Protein AF-A0A4V1J1X7-F1 (afdb_monomer_lite)

Radius of gyration: 22.3 Å; chains: 1; bounding box: 63×30×60 Å

pLDDT: mean 85.25, std 7.85, range [52.72, 95.62]

Sequence (193 aa):
MRPDLHHNFVLCALEHHWTSSCAVHGVHLFLDELTRSTKLYLPLNVITVLFYARKKILSNPLDVIRRIVKGTARSALFLSSYVAVAFVLPCWLRHLFQRDSILFKLISGAAAGCCATIDAPGRRLELGMYCLTRALETAWNCGVKWGWWRVIPNGELVYFVFGMGALMSVYQTSPGSIQRGYYGILSRLVGDN

Structure (mmCIF, N/CA/C/O backbone):
data_AF-A0A4V1J1X7-F1
#
_entry.id   AF-A0A4V1J1X7-F1
#
loop_
_atom_site.group_PDB
_atom_site.id
_atom_site.type_symbol
_atom_site.label_atom_id
_atom_site.label_alt_id
_atom_site.label_comp_id
_atom_site.label_asym_id
_atom_site.label_entity_id
_atom_site.label_seq_id
_atom_site.pdbx_PDB_ins_code
_atom_site.Cartn_x
_atom_site.Cartn_y
_atom_site.Cartn_z
_atom_site.occupancy
_atom_site.B_iso_or_equiv
_atom_site.auth_seq_id
_atom_site.auth_comp_id
_atom_site.auth_asym_id
_atom_site.auth_atom_id
_atom_site.pdbx_PDB_model_num
ATOM 1 N N . MET A 1 1 ? 17.871 16.436 -14.343 1.00 52.72 1 MET A N 1
ATOM 2 C CA . MET A 1 1 ? 18.851 15.355 -14.098 1.00 52.72 1 MET A CA 1
ATOM 3 C C . MET A 1 1 ? 20.218 15.989 -13.964 1.00 52.72 1 MET A C 1
ATOM 5 O O . MET A 1 1 ? 20.531 16.844 -14.783 1.00 52.72 1 MET A O 1
ATOM 9 N N . ARG A 1 2 ? 20.989 15.644 -12.925 1.00 56.38 2 ARG A N 1
ATOM 10 C CA . ARG A 1 2 ? 22.397 16.059 -12.862 1.00 56.38 2 ARG A CA 1
ATOM 11 C C . ARG A 1 2 ? 23.164 15.298 -13.955 1.00 56.38 2 ARG A C 1
ATOM 13 O O . ARG A 1 2 ? 22.982 14.085 -14.025 1.00 56.38 2 ARG A O 1
ATOM 20 N N . PRO A 1 3 ? 23.954 15.972 -14.804 1.00 61.47 3 PRO A N 1
ATOM 21 C CA . PRO A 1 3 ? 24.627 15.340 -15.942 1.00 61.47 3 PRO A CA 1
ATOM 22 C C . PRO A 1 3 ? 25.739 14.354 -15.538 1.00 61.47 3 PRO A C 1
ATOM 24 O O . PRO A 1 3 ? 26.164 13.559 -16.366 1.00 61.47 3 PRO A O 1
ATOM 27 N N . ASP A 1 4 ? 26.155 14.357 -14.268 1.00 62.22 4 ASP A N 1
ATOM 28 C CA . ASP A 1 4 ? 27.340 13.632 -13.785 1.00 62.22 4 ASP A CA 1
ATOM 29 C C . ASP A 1 4 ? 27.019 12.255 -13.161 1.00 62.22 4 ASP A C 1
ATOM 31 O O . ASP A 1 4 ? 27.913 11.559 -12.677 1.00 62.22 4 ASP A O 1
ATOM 35 N N . LEU A 1 5 ? 25.740 11.855 -13.119 1.00 67.31 5 LEU A N 1
ATOM 36 C CA . LEU A 1 5 ? 25.308 10.565 -12.570 1.00 67.31 5 LEU A CA 1
ATOM 37 C C . LEU A 1 5 ? 24.986 9.576 -13.694 1.00 67.31 5 LEU A C 1
ATOM 39 O O . LEU A 1 5 ? 23.992 9.725 -14.403 1.00 67.31 5 LEU A O 1
ATOM 43 N N . HIS A 1 6 ? 25.801 8.526 -13.802 1.00 66.31 6 HIS A N 1
ATOM 44 C CA . HIS A 1 6 ? 25.564 7.414 -14.717 1.00 66.31 6 HIS A CA 1
ATOM 45 C C . HIS A 1 6 ? 24.829 6.272 -14.010 1.00 66.31 6 HIS A C 1
ATOM 47 O O . HIS A 1 6 ? 25.338 5.677 -13.059 1.00 66.31 6 HIS A O 1
ATOM 53 N N . HIS A 1 7 ? 23.644 5.929 -14.513 1.00 74.44 7 HIS A N 1
ATOM 54 C CA . HIS A 1 7 ? 22.901 4.733 -14.121 1.00 74.44 7 HIS A CA 1
ATOM 55 C C . HIS A 1 7 ? 22.865 3.758 -15.295 1.00 74.44 7 HIS A C 1
ATOM 57 O O . HIS A 1 7 ? 22.500 4.135 -16.405 1.00 74.44 7 HIS A O 1
ATOM 63 N N . ASN A 1 8 ? 23.166 2.484 -15.042 1.00 71.94 8 ASN A N 1
ATOM 64 C CA . ASN A 1 8 ? 23.126 1.445 -16.082 1.00 71.94 8 ASN A CA 1
ATOM 65 C C . ASN A 1 8 ? 21.698 1.128 -16.565 1.00 71.94 8 ASN A C 1
ATOM 67 O O . ASN A 1 8 ? 21.519 0.534 -17.624 1.00 71.94 8 ASN A O 1
ATOM 71 N N . PHE A 1 9 ? 20.674 1.518 -15.798 1.00 79.94 9 PHE A N 1
ATOM 72 C CA . PHE A 1 9 ? 19.271 1.244 -16.097 1.00 79.94 9 PHE A CA 1
ATOM 73 C C . PHE A 1 9 ? 18.430 2.520 -16.014 1.00 79.94 9 PHE A C 1
ATOM 75 O O . PHE A 1 9 ? 18.490 3.250 -15.024 1.00 79.94 9 PHE A O 1
ATOM 82 N N . VAL A 1 10 ? 17.568 2.730 -17.017 1.00 81.19 10 VAL A N 1
ATOM 83 C CA . VAL A 1 10 ? 16.652 3.884 -17.102 1.00 81.19 10 VAL A CA 1
ATOM 84 C C . VAL A 1 10 ? 15.727 3.966 -15.885 1.00 81.19 10 VAL A C 1
ATOM 86 O O . VAL A 1 10 ? 15.487 5.052 -15.368 1.00 81.19 10 VAL A O 1
ATOM 89 N N . LEU A 1 11 ? 15.242 2.825 -15.380 1.00 80.62 11 LEU A N 1
ATOM 90 C CA . LEU A 1 11 ? 14.379 2.810 -14.195 1.00 80.62 11 LEU A CA 1
ATOM 91 C C . LEU A 1 11 ? 15.100 3.343 -12.947 1.00 80.62 11 LEU A C 1
ATOM 93 O O . LEU A 1 11 ? 14.520 4.133 -12.215 1.00 80.62 11 LEU A O 1
ATOM 97 N N . CYS A 1 12 ? 16.372 2.988 -12.745 1.00 80.94 12 CYS A N 1
ATOM 98 C CA . CYS A 1 12 ? 17.164 3.506 -11.626 1.00 80.94 12 CYS A CA 1
ATOM 99 C C . CYS A 1 12 ? 17.405 5.020 -11.756 1.00 80.94 12 CYS A C 1
ATOM 101 O O . CYS A 1 12 ? 17.345 5.740 -10.761 1.00 80.94 12 CYS A O 1
ATOM 103 N N . ALA A 1 13 ? 17.597 5.516 -12.984 1.00 81.25 13 ALA A N 1
ATOM 104 C CA . ALA A 1 13 ? 17.722 6.949 -13.247 1.00 81.25 13 ALA A CA 1
ATOM 105 C C . ALA A 1 13 ? 16.430 7.728 -12.937 1.00 81.25 13 ALA A C 1
ATOM 107 O O . ALA A 1 13 ? 16.501 8.879 -12.516 1.00 81.25 13 ALA A O 1
ATOM 108 N N . LEU A 1 14 ? 15.254 7.120 -13.131 1.00 82.62 14 LEU A N 1
ATOM 109 C CA . LEU A 1 14 ? 13.966 7.730 -12.779 1.00 82.62 14 LEU A CA 1
ATOM 110 C C . LEU A 1 14 ? 13.716 7.718 -11.268 1.00 82.62 14 LEU A C 1
ATOM 112 O O . LEU A 1 14 ? 13.169 8.677 -10.726 1.00 82.62 14 LEU A O 1
ATOM 116 N N . GLU A 1 15 ? 14.125 6.645 -10.602 1.00 80.94 15 GLU A N 1
ATOM 117 C CA . GLU A 1 15 ? 13.821 6.396 -9.197 1.00 80.94 15 GLU A CA 1
ATOM 118 C C . GLU A 1 15 ? 14.687 7.236 -8.251 1.00 80.94 15 GLU A C 1
ATOM 120 O O . GLU A 1 15 ? 14.173 7.880 -7.339 1.00 80.94 15 GLU A O 1
ATOM 125 N N . HIS A 1 16 ? 15.996 7.320 -8.511 1.00 79.12 16 HIS A N 1
ATOM 126 C CA . HIS A 1 16 ? 16.937 8.016 -7.633 1.00 79.12 16 HIS A CA 1
ATOM 127 C C . HIS A 1 16 ? 17.873 8.970 -8.375 1.00 79.12 16 HIS A C 1
ATOM 129 O O . HIS A 1 16 ? 19.093 8.947 -8.225 1.00 79.12 16 HIS A O 1
ATOM 135 N N . HIS A 1 17 ? 17.286 9.898 -9.128 1.00 77.94 17 HIS A N 1
ATOM 136 C CA . HIS A 1 17 ? 18.018 10.860 -9.958 1.00 77.94 17 HIS A CA 1
ATOM 137 C C . HIS A 1 17 ? 18.990 11.803 -9.207 1.00 77.94 17 HIS A C 1
ATOM 139 O O . HIS A 1 17 ? 19.741 12.545 -9.843 1.00 77.94 17 HIS A O 1
ATOM 145 N N . TRP A 1 18 ? 18.963 11.815 -7.870 1.00 74.69 18 TRP A N 1
ATOM 146 C CA . TRP A 1 18 ? 19.800 12.658 -7.008 1.00 74.69 18 TRP A CA 1
ATOM 147 C C . TRP A 1 18 ? 21.050 11.942 -6.471 1.00 74.69 18 TRP A C 1
ATOM 149 O O . TRP A 1 18 ? 21.977 12.613 -6.019 1.00 74.69 18 TRP A O 1
ATOM 159 N N . THR A 1 19 ? 21.078 10.603 -6.479 1.00 77.88 19 THR A N 1
ATOM 160 C CA . THR A 1 19 ? 22.135 9.789 -5.851 1.00 77.88 19 THR A CA 1
ATOM 161 C C . THR A 1 19 ? 22.568 8.629 -6.749 1.00 77.88 19 THR A C 1
ATOM 163 O O . THR A 1 19 ? 21.763 8.028 -7.454 1.00 77.88 19 THR A O 1
ATOM 166 N N . SER A 1 20 ? 23.856 8.280 -6.731 1.00 72.25 20 SER A N 1
ATOM 167 C CA . SER A 1 20 ? 24.385 7.127 -7.479 1.00 72.25 20 SER A CA 1
ATOM 168 C C . SER A 1 20 ? 24.186 5.799 -6.737 1.00 72.25 20 SER A C 1
ATOM 170 O O . SER A 1 20 ? 24.126 4.742 -7.358 1.00 72.25 20 SER A O 1
ATOM 172 N N . SER A 1 21 ? 24.037 5.841 -5.407 1.00 81.88 21 SER A N 1
ATOM 173 C CA . SER A 1 21 ? 23.859 4.655 -4.564 1.00 81.88 21 SER A CA 1
ATOM 174 C C . SER A 1 21 ? 22.385 4.336 -4.302 1.00 81.88 21 SER A C 1
ATOM 176 O O . SER A 1 21 ? 21.643 5.157 -3.752 1.00 81.88 21 SER A O 1
ATOM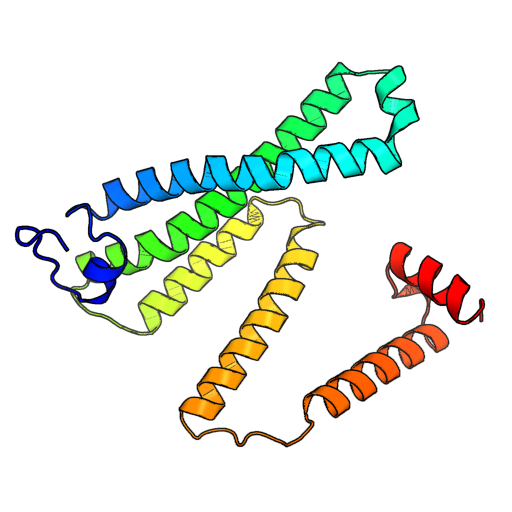 178 N N . CYS A 1 22 ? 21.994 3.098 -4.625 1.00 81.38 22 CYS A N 1
ATOM 179 C CA . CYS A 1 22 ? 20.657 2.552 -4.368 1.00 81.38 22 CYS A CA 1
ATOM 180 C C . CYS A 1 22 ? 20.341 2.474 -2.861 1.00 81.38 22 CYS A C 1
ATOM 182 O O . CYS A 1 22 ? 19.214 2.735 -2.447 1.00 81.38 22 CYS A O 1
ATOM 184 N N . ALA A 1 23 ? 21.337 2.149 -2.027 1.00 82.25 23 ALA A N 1
ATOM 185 C CA . ALA A 1 23 ? 21.150 2.002 -0.581 1.00 82.25 23 ALA A CA 1
ATOM 186 C C . ALA A 1 23 ? 20.889 3.352 0.103 1.00 82.25 23 ALA A C 1
ATOM 188 O O . ALA A 1 23 ? 19.996 3.466 0.939 1.00 82.25 23 ALA A O 1
ATOM 189 N N . VAL A 1 24 ? 21.630 4.389 -0.300 1.00 85.69 24 VAL A N 1
ATOM 190 C CA . VAL A 1 24 ? 21.452 5.753 0.222 1.00 85.69 24 VAL A CA 1
ATOM 191 C C . VAL A 1 24 ? 20.061 6.275 -0.129 1.00 85.69 24 VAL A C 1
ATOM 193 O O . VAL A 1 24 ? 19.373 6.813 0.736 1.00 85.69 24 VAL A O 1
ATOM 196 N N . HIS A 1 25 ? 19.609 6.049 -1.367 1.00 86.50 25 HIS A N 1
ATOM 197 C CA . HIS A 1 25 ? 18.246 6.396 -1.759 1.00 86.50 25 HIS A CA 1
ATOM 198 C C . HIS A 1 25 ? 17.199 5.676 -0.902 1.00 86.50 25 HIS A C 1
ATOM 200 O O . HIS A 1 25 ? 16.271 6.315 -0.419 1.00 86.50 25 HIS A O 1
ATOM 206 N N . GLY A 1 26 ? 17.383 4.377 -0.652 1.00 86.50 26 GLY A N 1
ATOM 207 C CA . GLY A 1 26 ? 16.488 3.596 0.197 1.00 86.50 26 GLY A CA 1
ATOM 208 C C . GLY A 1 26 ? 16.329 4.150 1.610 1.00 86.50 26 GLY A C 1
ATOM 209 O O . GLY A 1 26 ? 15.211 4.227 2.114 1.00 86.50 26 GLY A O 1
ATOM 210 N N . VAL A 1 27 ? 17.427 4.579 2.238 1.00 88.56 27 VAL A N 1
ATOM 211 C CA . VAL A 1 27 ? 17.394 5.170 3.587 1.00 88.56 27 VAL A CA 1
ATOM 212 C C . VAL A 1 27 ? 16.674 6.518 3.585 1.00 88.56 27 VAL A C 1
ATOM 214 O O . VAL A 1 27 ? 15.823 6.751 4.442 1.00 88.56 27 VAL A O 1
ATOM 217 N N . HIS A 1 28 ? 16.965 7.387 2.613 1.00 90.19 28 HIS A N 1
ATOM 218 C CA . HIS A 1 28 ? 16.268 8.669 2.484 1.00 90.19 28 HIS A CA 1
ATOM 219 C C . HIS A 1 28 ? 14.771 8.478 2.241 1.00 90.19 28 HIS A C 1
ATOM 221 O O . HIS A 1 28 ? 13.960 9.071 2.946 1.00 90.19 28 HIS A O 1
ATOM 227 N N . LEU A 1 29 ? 14.412 7.587 1.314 1.00 89.81 29 LEU A N 1
ATOM 228 C CA . LEU A 1 29 ? 13.026 7.250 1.009 1.00 89.81 29 LEU A CA 1
ATOM 229 C C . LEU A 1 29 ? 12.302 6.711 2.246 1.00 89.81 29 LEU A C 1
ATOM 231 O O . LEU A 1 29 ? 11.185 7.126 2.537 1.00 89.81 29 LEU A O 1
ATOM 235 N N . PHE A 1 30 ? 12.949 5.824 3.006 1.00 91.69 30 PHE A N 1
ATOM 236 C CA . PHE A 1 30 ? 12.379 5.274 4.230 1.00 91.69 30 PHE A CA 1
ATOM 237 C C . PHE A 1 30 ? 12.105 6.358 5.278 1.00 91.69 30 PHE A C 1
ATOM 239 O O . PHE A 1 30 ? 11.024 6.372 5.863 1.00 91.69 30 PHE A O 1
ATOM 246 N N . LEU A 1 31 ? 13.056 7.264 5.523 1.00 91.94 31 LEU A N 1
ATOM 247 C CA . LEU A 1 31 ? 12.896 8.337 6.509 1.00 91.94 31 LEU A CA 1
ATOM 248 C C . LEU A 1 31 ? 11.839 9.358 6.074 1.00 91.94 31 LEU A C 1
ATOM 250 O O . LEU A 1 31 ? 10.978 9.729 6.875 1.00 91.94 31 LEU A O 1
ATOM 254 N N . ASP A 1 32 ? 11.851 9.762 4.807 1.00 91.31 32 ASP A N 1
ATOM 255 C CA . ASP A 1 32 ? 10.855 10.680 4.259 1.00 91.31 32 ASP A CA 1
ATOM 256 C C . ASP A 1 32 ? 9.451 10.079 4.358 1.00 91.31 32 ASP A C 1
ATOM 258 O O . ASP A 1 32 ? 8.524 10.729 4.853 1.00 91.31 32 ASP A O 1
ATOM 262 N N . GLU A 1 33 ? 9.294 8.808 3.987 1.00 91.81 33 GLU A N 1
ATOM 263 C CA . GLU A 1 33 ? 8.005 8.127 4.052 1.00 91.81 33 GLU A CA 1
ATOM 264 C C . GLU A 1 33 ? 7.570 7.850 5.494 1.00 91.81 33 GLU A C 1
ATOM 266 O O . GLU A 1 33 ? 6.383 7.921 5.818 1.00 91.81 33 GLU A O 1
ATOM 271 N N . LEU A 1 34 ? 8.511 7.633 6.415 1.00 91.94 34 LEU A N 1
ATOM 272 C CA . LEU A 1 34 ? 8.217 7.541 7.844 1.00 91.94 34 LEU A CA 1
ATOM 273 C C . LEU A 1 34 ? 7.636 8.860 8.380 1.00 91.94 34 LEU A C 1
ATOM 275 O O . LEU A 1 34 ? 6.659 8.849 9.133 1.00 91.94 34 LEU A O 1
ATOM 279 N N . THR A 1 35 ? 8.175 10.011 7.967 1.00 91.31 35 THR A N 1
ATOM 280 C CA . THR A 1 35 ? 7.617 11.311 8.379 1.00 91.31 35 THR A CA 1
ATOM 281 C C . THR A 1 35 ? 6.252 11.583 7.745 1.00 91.31 35 THR A C 1
ATOM 283 O O . THR A 1 35 ? 5.346 12.067 8.429 1.00 91.31 35 THR A O 1
ATOM 286 N N . ARG A 1 36 ? 6.064 11.240 6.464 1.00 90.31 36 ARG A N 1
ATOM 287 C CA . ARG A 1 36 ? 4.787 11.405 5.747 1.00 90.31 36 ARG A CA 1
ATOM 288 C C . ARG A 1 36 ? 3.691 10.510 6.310 1.00 90.31 36 ARG A C 1
ATOM 290 O O . ARG A 1 36 ? 2.609 10.996 6.635 1.00 90.31 36 ARG A O 1
ATOM 297 N N . SER A 1 37 ? 3.992 9.231 6.501 1.00 88.94 37 SER A N 1
ATOM 298 C CA . SER A 1 37 ? 3.069 8.262 7.092 1.00 88.94 37 SER A CA 1
ATOM 299 C C . SER A 1 37 ? 2.661 8.672 8.505 1.00 88.94 37 SER A C 1
ATOM 301 O O . SER A 1 37 ? 1.475 8.664 8.830 1.00 88.94 37 SER A O 1
ATOM 303 N N . THR A 1 38 ? 3.605 9.133 9.328 1.00 88.38 38 THR A N 1
ATOM 304 C CA . THR A 1 38 ? 3.298 9.636 10.673 1.00 88.38 38 THR A CA 1
ATOM 305 C C . THR A 1 38 ? 2.356 10.842 10.621 1.00 88.38 38 THR A C 1
ATOM 307 O O . THR A 1 38 ? 1.376 10.870 11.364 1.00 88.38 38 THR A O 1
ATOM 310 N N . LYS A 1 39 ? 2.578 11.801 9.709 1.00 89.88 39 LYS A N 1
ATOM 311 C CA . LYS A 1 39 ? 1.693 12.967 9.519 1.00 89.88 39 LYS A CA 1
ATOM 312 C C . LYS A 1 39 ? 0.270 12.588 9.096 1.00 89.88 39 LYS A C 1
ATOM 314 O O . LYS A 1 39 ? -0.655 13.321 9.427 1.00 89.88 39 LYS A O 1
ATOM 319 N N . LEU A 1 40 ? 0.087 11.461 8.409 1.00 88.06 40 LEU A N 1
ATOM 320 C CA . LEU A 1 40 ? -1.224 10.977 7.967 1.00 88.06 40 LEU A CA 1
ATOM 321 C C . LEU A 1 40 ? -1.930 10.124 9.033 1.00 88.06 40 LEU A C 1
ATOM 323 O O . LEU A 1 40 ? -3.107 10.334 9.324 1.00 88.06 40 LEU A O 1
ATOM 327 N N . TYR A 1 41 ? -1.222 9.180 9.657 1.00 84.88 41 TYR A N 1
ATOM 328 C CA . TYR A 1 41 ? -1.819 8.246 10.619 1.00 84.88 41 TYR A CA 1
ATOM 329 C C . TYR A 1 41 ? -2.034 8.847 12.006 1.00 84.88 41 TYR A C 1
ATOM 331 O O . TYR A 1 41 ? -2.969 8.448 12.702 1.00 84.88 41 TYR A O 1
ATOM 339 N N . LEU A 1 42 ? -1.196 9.797 12.426 1.00 87.38 42 LEU A N 1
ATOM 340 C CA . LEU A 1 42 ? -1.347 10.455 13.719 1.00 87.38 42 LEU A CA 1
ATOM 341 C C . LEU A 1 42 ? -2.709 11.164 13.864 1.00 87.38 42 LEU A C 1
ATOM 343 O O . LEU A 1 42 ? -3.415 10.835 14.819 1.00 87.38 42 LEU A O 1
ATOM 347 N N . PRO A 1 43 ? -3.140 12.062 12.951 1.00 87.75 43 PRO A N 1
ATOM 348 C CA . PRO A 1 43 ? -4.444 12.710 13.072 1.00 87.75 43 PRO A CA 1
ATOM 349 C C . PRO A 1 43 ? -5.595 11.705 12.983 1.00 87.75 43 PRO A C 1
ATOM 351 O O . PRO A 1 43 ? -6.538 11.803 13.761 1.00 87.75 43 PRO A O 1
ATOM 354 N N . LEU A 1 44 ? -5.501 10.689 12.120 1.00 85.94 44 LEU A N 1
ATOM 355 C CA . LEU A 1 44 ? -6.529 9.650 12.011 1.00 85.94 44 LEU A CA 1
ATOM 356 C C . LEU A 1 44 ? -6.709 8.876 13.331 1.00 85.94 44 LEU A C 1
ATOM 358 O O . LEU A 1 44 ? -7.829 8.686 13.810 1.00 85.94 44 LEU A O 1
ATOM 362 N N . ASN A 1 45 ? -5.606 8.470 13.963 1.00 83.81 45 ASN A N 1
ATOM 363 C CA . ASN A 1 45 ? -5.638 7.771 15.248 1.00 83.81 45 ASN A CA 1
ATOM 364 C C . ASN A 1 45 ? -6.132 8.678 16.388 1.00 83.81 45 ASN A C 1
ATOM 366 O O . ASN A 1 45 ? -6.839 8.217 17.282 1.00 83.81 45 ASN A O 1
ATOM 370 N N . VAL A 1 46 ? -5.816 9.973 16.348 1.00 85.38 46 VAL A N 1
ATOM 371 C CA . VAL A 1 46 ? -6.344 10.951 17.311 1.00 85.38 46 VAL A CA 1
ATOM 372 C C . VAL A 1 46 ? -7.854 11.118 17.143 1.00 85.38 46 VAL A C 1
ATOM 374 O O . VAL A 1 46 ? -8.584 11.055 18.130 1.00 85.38 46 VAL A O 1
ATOM 377 N N . ILE A 1 47 ? -8.339 11.262 15.907 1.00 86.12 47 ILE A N 1
ATOM 378 C CA . ILE A 1 47 ? -9.767 11.402 15.596 1.00 86.12 47 ILE A CA 1
ATOM 379 C C . ILE A 1 47 ? -10.538 10.167 16.066 1.00 86.12 47 ILE A C 1
ATOM 381 O O . ILE A 1 47 ? -11.536 10.295 16.773 1.00 86.12 47 ILE A O 1
ATOM 385 N N . THR A 1 48 ? -10.072 8.962 15.741 1.00 81.50 48 THR A N 1
ATOM 386 C CA . THR A 1 48 ? -10.760 7.722 16.143 1.00 81.50 48 THR A CA 1
ATOM 387 C C . THR A 1 48 ? -10.868 7.583 17.664 1.00 81.50 48 THR A C 1
ATOM 389 O O . THR A 1 48 ? -11.943 7.263 18.177 1.00 81.50 48 THR A O 1
ATOM 392 N N . VAL A 1 49 ? -9.804 7.900 18.407 1.00 81.69 49 VAL A N 1
ATOM 393 C CA . VAL A 1 49 ? -9.825 7.924 19.879 1.00 81.69 49 VAL A CA 1
ATOM 394 C C . VAL A 1 49 ? -10.754 9.017 20.405 1.00 81.69 49 VAL A C 1
ATOM 396 O O . VAL A 1 49 ? -11.515 8.773 21.345 1.00 81.69 49 VAL A O 1
ATOM 399 N N . LEU A 1 50 ? -10.749 10.195 19.780 1.00 84.12 50 LEU A N 1
ATOM 400 C CA . LEU A 1 50 ? -11.638 11.288 20.143 1.00 84.12 50 LEU A CA 1
ATOM 401 C C . LEU A 1 50 ? -13.106 10.932 19.899 1.00 84.12 50 LEU A C 1
ATOM 403 O O . LEU A 1 50 ? -13.938 11.372 20.668 1.00 84.12 50 LEU A O 1
ATOM 407 N N . PHE A 1 51 ? -13.480 10.150 18.889 1.00 80.69 51 PHE A N 1
ATOM 408 C CA . PHE A 1 51 ? -14.885 9.760 18.699 1.00 80.69 51 PHE A CA 1
ATOM 409 C C . PHE A 1 51 ? -15.303 8.595 19.604 1.00 80.69 51 PHE A C 1
ATOM 411 O O . PHE A 1 51 ? -16.339 8.674 20.262 1.00 80.69 51 PHE A O 1
ATOM 418 N N . TYR A 1 52 ? -14.491 7.538 19.691 1.00 73.38 52 TYR A N 1
ATOM 419 C CA . TYR A 1 52 ? -14.896 6.283 20.339 1.00 73.38 52 TYR A CA 1
ATOM 420 C C . TYR A 1 52 ? -14.486 6.152 21.811 1.00 73.38 52 TYR A C 1
ATOM 422 O O . TYR A 1 52 ? -15.062 5.341 22.535 1.00 73.38 52 TYR A O 1
ATOM 430 N N . ALA A 1 53 ? -13.496 6.913 22.285 1.00 70.69 53 ALA A N 1
ATOM 431 C CA . ALA A 1 53 ? -12.870 6.680 23.587 1.00 70.69 53 ALA A CA 1
ATOM 432 C C . ALA A 1 53 ? -12.781 7.924 24.490 1.00 70.69 53 ALA A C 1
ATOM 434 O O . ALA A 1 53 ? -12.008 7.906 25.447 1.00 70.69 53 ALA A O 1
ATOM 435 N N . ARG A 1 54 ? -13.614 8.962 24.276 1.00 71.31 54 ARG A N 1
ATOM 436 C CA . ARG A 1 54 ? -13.619 10.206 25.092 1.00 71.31 54 ARG A CA 1
ATOM 437 C C . ARG A 1 54 ? -13.603 9.946 26.598 1.00 71.31 54 ARG A C 1
ATOM 439 O O . ARG A 1 54 ? -12.802 10.527 27.317 1.00 71.31 54 ARG A O 1
ATOM 446 N N . LYS A 1 55 ? -14.442 9.018 27.070 1.00 66.00 55 LYS A N 1
ATOM 447 C CA . LYS A 1 55 ? -14.558 8.677 28.500 1.00 66.00 55 LYS A CA 1
ATOM 448 C C . LYS A 1 55 ? -13.287 8.028 29.075 1.00 66.00 55 LYS A C 1
ATOM 450 O O . LYS A 1 55 ? -13.000 8.210 30.252 1.00 66.00 55 LYS A O 1
ATOM 455 N N . LYS A 1 56 ? -12.512 7.312 28.247 1.00 64.19 56 LYS A N 1
ATOM 456 C CA . LYS A 1 56 ? -11.230 6.690 28.633 1.00 64.19 56 LYS A CA 1
ATOM 457 C C . LYS A 1 56 ? -10.064 7.679 28.667 1.00 64.19 56 LYS A C 1
ATOM 459 O O . LYS A 1 56 ? -9.112 7.443 29.402 1.00 64.19 56 LYS A O 1
ATOM 464 N N . ILE A 1 57 ? -10.151 8.786 27.924 1.00 72.19 57 ILE A N 1
ATOM 465 C CA . ILE A 1 57 ? -9.160 9.876 27.979 1.00 72.19 57 ILE A CA 1
ATOM 466 C C . ILE A 1 57 ? -9.140 10.500 29.380 1.00 72.19 57 ILE A C 1
ATOM 468 O O . ILE A 1 57 ? -8.071 10.746 29.925 1.00 72.19 57 ILE A O 1
ATOM 472 N N . LEU A 1 58 ? -10.325 10.696 29.967 1.00 71.38 58 LEU A N 1
ATOM 473 C CA . LEU A 1 58 ? -10.501 11.312 31.286 1.00 71.38 58 LEU A CA 1
ATOM 474 C C . LEU A 1 58 ? -10.022 10.433 32.448 1.00 71.38 58 LEU A C 1
ATOM 476 O O . LEU A 1 58 ? -9.689 10.961 33.500 1.00 71.38 58 LEU A O 1
ATOM 480 N N . SER A 1 59 ? -9.996 9.109 32.276 1.00 77.88 59 SER A N 1
ATOM 481 C CA . SER A 1 59 ? -9.624 8.174 33.345 1.00 77.88 59 SER A CA 1
ATOM 482 C C . SER A 1 59 ? -8.133 7.827 33.344 1.00 77.88 59 SER A C 1
ATOM 484 O O . SER A 1 59 ? -7.559 7.730 34.418 1.00 77.88 59 SER A O 1
ATOM 486 N N . ASN A 1 60 ? -7.497 7.652 32.173 1.00 79.81 60 ASN A N 1
ATOM 487 C CA . ASN A 1 60 ? -6.069 7.304 32.070 1.00 79.81 60 ASN A CA 1
ATOM 488 C C . ASN A 1 60 ? -5.418 7.896 30.799 1.00 79.81 60 ASN A C 1
ATOM 490 O O . ASN A 1 60 ? -5.339 7.216 29.769 1.00 79.81 60 ASN A O 1
ATOM 494 N N . PRO A 1 61 ? -4.909 9.142 30.838 1.00 82.31 61 PRO A N 1
ATOM 495 C CA . PRO A 1 61 ? -4.365 9.808 29.651 1.00 82.31 61 PRO A CA 1
ATOM 496 C C . PRO A 1 61 ? -3.069 9.161 29.130 1.00 82.31 61 PRO A C 1
ATOM 498 O O . PRO A 1 61 ? -2.860 9.083 27.918 1.00 82.31 61 PRO A O 1
ATOM 501 N N . LEU A 1 62 ? -2.214 8.641 30.018 1.00 84.81 62 LEU A N 1
ATOM 502 C CA . LEU A 1 62 ? -0.915 8.066 29.638 1.00 84.81 62 LEU A CA 1
ATOM 503 C C . LEU A 1 62 ? -1.049 6.776 28.816 1.00 84.81 62 LEU A C 1
ATOM 505 O O . LEU A 1 62 ? -0.323 6.587 27.838 1.00 84.81 62 LEU A O 1
ATOM 509 N N . ASP A 1 63 ? -2.004 5.911 29.156 1.00 82.81 63 ASP A N 1
ATOM 510 C CA . ASP A 1 63 ? -2.232 4.662 28.420 1.00 82.81 63 ASP A CA 1
ATOM 511 C C . ASP A 1 63 ? -2.833 4.909 27.036 1.00 82.81 63 ASP A C 1
ATOM 513 O O . ASP A 1 63 ? -2.503 4.214 26.069 1.00 82.81 63 ASP A O 1
ATOM 517 N N . VAL A 1 64 ? -3.674 5.940 26.912 1.00 83.31 64 VAL A N 1
ATOM 518 C CA . VAL A 1 64 ? -4.234 6.367 25.628 1.00 83.31 64 VAL A CA 1
ATOM 519 C C . VAL A 1 64 ? -3.130 6.891 24.710 1.00 83.31 64 VAL A C 1
ATOM 521 O O . VAL A 1 64 ? -3.045 6.456 23.561 1.00 83.31 64 VAL A O 1
ATOM 524 N N . ILE A 1 65 ? -2.235 7.746 25.218 1.00 85.62 65 ILE A N 1
ATOM 525 C CA . ILE A 1 65 ? -1.098 8.264 24.444 1.00 85.62 65 ILE A CA 1
ATOM 526 C C . ILE A 1 65 ? -0.181 7.120 24.004 1.00 85.62 65 ILE A C 1
ATOM 528 O O . ILE A 1 65 ? 0.140 7.016 22.821 1.00 85.62 65 ILE A O 1
ATOM 532 N N . ARG A 1 66 ? 0.190 6.207 24.912 1.00 86.00 66 ARG A N 1
ATOM 533 C CA . ARG A 1 66 ? 1.023 5.040 24.569 1.00 86.00 66 ARG A CA 1
ATOM 534 C C . ARG A 1 66 ? 0.381 4.172 23.492 1.00 86.00 66 ARG A C 1
ATOM 536 O O . ARG A 1 66 ? 1.073 3.712 22.585 1.00 86.00 66 ARG A O 1
ATOM 543 N N . ARG A 1 67 ? -0.938 3.963 23.553 1.00 83.94 67 ARG A N 1
ATOM 544 C CA . ARG A 1 67 ? -1.681 3.216 22.530 1.00 83.94 67 ARG A CA 1
ATOM 545 C C . ARG A 1 67 ? -1.666 3.931 21.178 1.00 83.94 67 ARG A C 1
ATOM 547 O O . ARG A 1 67 ? -1.430 3.263 20.174 1.00 83.94 67 ARG A O 1
ATOM 554 N N . ILE A 1 68 ? -1.880 5.249 21.148 1.00 84.19 68 ILE A N 1
ATOM 555 C CA . ILE A 1 68 ? -1.825 6.048 19.913 1.00 84.19 68 ILE A CA 1
ATOM 556 C C . ILE A 1 68 ? -0.420 5.997 19.319 1.00 84.19 68 ILE A C 1
ATOM 558 O O . ILE A 1 68 ? -0.273 5.645 18.156 1.00 84.19 68 ILE A O 1
ATOM 562 N N . VAL A 1 69 ? 0.614 6.274 20.115 1.00 87.50 69 VAL A N 1
ATOM 563 C CA . VAL A 1 69 ? 2.008 6.269 19.653 1.00 87.50 69 VAL A CA 1
ATOM 564 C C . VAL A 1 69 ? 2.400 4.890 19.132 1.00 87.50 69 VAL A C 1
ATOM 566 O O . VAL A 1 69 ? 2.915 4.788 18.024 1.00 87.50 69 VAL A O 1
ATOM 569 N N . LYS A 1 70 ? 2.097 3.811 19.865 1.00 86.81 70 LYS A N 1
ATOM 570 C CA . LYS A 1 70 ? 2.398 2.440 19.425 1.00 86.81 70 LYS A CA 1
ATOM 571 C C . LYS A 1 70 ? 1.637 2.063 18.151 1.00 86.81 70 LYS A C 1
ATOM 573 O O . LYS A 1 70 ? 2.204 1.414 17.274 1.00 86.81 70 LYS A O 1
ATOM 578 N N . GLY A 1 71 ? 0.370 2.468 18.041 1.00 83.06 71 GLY A N 1
ATOM 579 C CA . GLY A 1 71 ? -0.451 2.258 16.850 1.00 83.06 71 GLY A CA 1
ATOM 580 C C . GLY A 1 71 ? 0.104 3.004 15.640 1.00 83.06 71 GLY A C 1
ATOM 581 O O . GLY A 1 71 ? 0.372 2.391 14.608 1.00 83.06 71 GLY A O 1
ATOM 582 N N . THR A 1 72 ? 0.352 4.306 15.777 1.00 86.81 72 THR A N 1
ATOM 583 C CA . THR A 1 72 ? 0.918 5.155 14.724 1.00 86.81 72 THR A CA 1
ATOM 584 C C . THR A 1 72 ? 2.308 4.682 14.315 1.00 86.81 72 THR A C 1
ATOM 586 O O . THR A 1 72 ? 2.537 4.494 13.128 1.00 86.81 72 THR A O 1
ATOM 589 N N . ALA A 1 73 ? 3.204 4.395 15.263 1.00 89.62 73 ALA A N 1
ATOM 590 C CA . ALA A 1 73 ? 4.556 3.922 14.971 1.00 89.62 73 ALA A CA 1
ATOM 591 C C . ALA A 1 73 ? 4.544 2.599 14.196 1.00 89.62 73 ALA A C 1
ATOM 593 O O . ALA A 1 73 ? 5.223 2.481 13.184 1.00 89.62 73 ALA A O 1
ATOM 594 N N . ARG A 1 74 ? 3.719 1.622 14.604 1.00 88.44 74 ARG A N 1
ATOM 595 C CA . ARG A 1 74 ? 3.571 0.358 13.861 1.00 88.44 74 ARG A CA 1
ATOM 596 C C . ARG A 1 74 ? 3.078 0.592 12.429 1.00 88.44 74 ARG A C 1
ATOM 598 O O . ARG A 1 74 ? 3.579 -0.030 11.502 1.00 88.44 74 ARG A O 1
ATOM 605 N N . SER A 1 75 ? 2.123 1.506 12.262 1.00 87.56 75 SER A N 1
ATOM 606 C CA . SER A 1 75 ? 1.550 1.871 10.957 1.00 87.56 75 SER A CA 1
ATOM 607 C C . SER A 1 75 ? 2.566 2.546 10.045 1.00 87.56 75 SER A C 1
ATOM 609 O O . SER A 1 75 ? 2.678 2.203 8.873 1.00 87.56 75 SER A O 1
ATOM 611 N N . ALA A 1 76 ? 3.303 3.503 10.605 1.00 90.56 76 ALA A N 1
ATOM 612 C CA . ALA A 1 76 ? 4.322 4.262 9.909 1.00 90.56 76 ALA A CA 1
ATOM 613 C C . ALA A 1 76 ? 5.463 3.342 9.464 1.00 90.56 76 ALA A C 1
ATOM 615 O O . ALA A 1 76 ? 5.835 3.373 8.299 1.00 90.56 76 ALA A O 1
ATOM 616 N N . LEU A 1 77 ? 5.928 2.456 10.354 1.00 91.25 77 LEU A N 1
ATOM 617 C CA . LEU A 1 77 ? 6.955 1.459 10.047 1.00 91.25 77 LEU A CA 1
ATOM 618 C C . LEU A 1 77 ? 6.513 0.476 8.962 1.00 91.25 77 LEU A C 1
ATOM 620 O O . LEU A 1 77 ? 7.313 0.122 8.099 1.00 91.25 77 LEU A O 1
ATOM 624 N N . PHE A 1 78 ? 5.254 0.032 8.985 1.00 90.75 78 PHE A N 1
ATOM 625 C CA . PHE A 1 78 ? 4.721 -0.818 7.926 1.00 90.75 78 PHE A CA 1
ATOM 626 C C . PHE A 1 78 ? 4.743 -0.095 6.570 1.00 90.75 78 PHE A C 1
ATOM 628 O O . PHE A 1 78 ? 5.314 -0.622 5.619 1.00 90.75 78 PHE A O 1
ATOM 635 N N . LEU A 1 79 ? 4.178 1.115 6.480 1.00 89.56 79 LEU A N 1
ATOM 636 C CA . LEU A 1 79 ? 4.102 1.827 5.201 1.00 89.56 79 LEU A CA 1
ATOM 637 C C . LEU A 1 79 ? 5.495 2.205 4.678 1.00 89.56 79 LEU A C 1
ATOM 639 O O . LEU A 1 79 ? 5.784 1.999 3.501 1.00 89.56 79 LEU A O 1
ATOM 643 N N . SER A 1 80 ? 6.375 2.705 5.549 1.00 92.19 80 SER A N 1
ATOM 644 C CA . SER A 1 80 ? 7.727 3.102 5.152 1.00 92.19 80 SER A CA 1
ATOM 645 C C . SER A 1 80 ? 8.567 1.904 4.706 1.00 92.19 80 SER A C 1
ATOM 647 O O . SER A 1 80 ? 9.269 1.995 3.701 1.00 92.19 80 SER A O 1
ATOM 649 N N . SER A 1 81 ? 8.474 0.762 5.400 1.00 92.00 81 SER A N 1
ATOM 650 C CA . SER A 1 81 ? 9.174 -0.465 4.991 1.00 92.00 81 SER A CA 1
ATOM 651 C C . SER A 1 81 ? 8.617 -1.045 3.693 1.00 92.00 81 SER A C 1
ATOM 653 O O . SER A 1 81 ? 9.402 -1.415 2.825 1.00 92.00 81 SER A O 1
ATOM 655 N N . TYR A 1 82 ? 7.292 -1.057 3.517 1.00 91.56 82 TYR A N 1
ATOM 656 C CA . TYR A 1 82 ? 6.638 -1.497 2.283 1.00 91.56 82 TYR A CA 1
ATOM 657 C C . TYR A 1 82 ? 7.160 -0.726 1.063 1.00 91.56 82 TYR A C 1
ATOM 659 O O . TYR A 1 82 ? 7.614 -1.331 0.092 1.00 91.56 82 TYR A O 1
ATOM 667 N N . VAL A 1 83 ? 7.149 0.609 1.139 1.00 91.25 83 VAL A N 1
ATOM 668 C CA . VAL A 1 83 ? 7.617 1.485 0.057 1.00 91.25 83 VAL A CA 1
ATOM 669 C C . VAL A 1 83 ? 9.115 1.296 -0.179 1.00 91.25 83 VAL A C 1
ATOM 671 O O . VAL A 1 83 ? 9.533 1.076 -1.314 1.00 91.25 83 VAL A O 1
ATOM 674 N N . ALA A 1 84 ? 9.931 1.302 0.878 1.00 92.00 84 ALA A N 1
ATOM 675 C CA . ALA A 1 84 ? 11.374 1.124 0.742 1.00 92.00 84 ALA A CA 1
ATOM 676 C C . ALA A 1 84 ? 11.731 -0.214 0.072 1.00 92.00 84 ALA A C 1
ATOM 678 O O . ALA A 1 84 ? 12.557 -0.242 -0.836 1.00 92.00 84 ALA A O 1
ATOM 679 N N . VAL A 1 85 ? 11.084 -1.319 0.454 1.00 91.88 85 VAL A N 1
ATOM 680 C CA . VAL A 1 85 ? 11.331 -2.637 -0.155 1.00 91.88 85 VAL A CA 1
ATOM 681 C C . VAL A 1 85 ? 10.852 -2.687 -1.608 1.00 91.88 85 VAL A C 1
ATOM 683 O O . VAL A 1 85 ? 11.550 -3.250 -2.452 1.00 91.88 85 VAL A O 1
ATOM 686 N N . ALA A 1 86 ? 9.709 -2.079 -1.931 1.00 90.56 86 ALA A N 1
ATOM 687 C CA . ALA A 1 86 ? 9.171 -2.063 -3.293 1.00 90.56 86 ALA A CA 1
ATOM 688 C C . ALA A 1 86 ? 10.101 -1.364 -4.305 1.00 90.56 86 ALA A C 1
ATOM 690 O O . ALA A 1 86 ? 10.151 -1.756 -5.468 1.00 90.56 86 ALA A O 1
ATOM 691 N N . PHE A 1 87 ? 10.853 -0.359 -3.858 1.00 88.00 87 PHE A N 1
ATOM 692 C CA . PHE A 1 87 ? 11.708 0.479 -4.704 1.00 88.00 87 PHE A CA 1
ATOM 693 C C . PHE A 1 87 ? 13.194 0.055 -4.655 1.00 88.00 87 PHE A C 1
ATOM 695 O O . PHE A 1 87 ? 13.860 -0.170 -5.671 1.00 88.00 87 PHE A O 1
ATOM 702 N N . VAL A 1 88 ? 13.724 -0.230 -3.464 1.00 90.12 88 VAL A N 1
ATOM 703 C CA . VAL A 1 88 ? 15.140 -0.60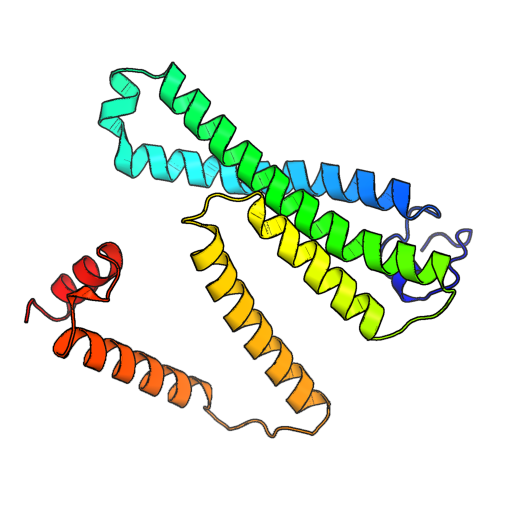2 -3.304 1.00 90.12 88 VAL A CA 1
ATOM 704 C C . VAL A 1 88 ? 15.430 -2.010 -3.824 1.00 90.12 88 VAL A C 1
ATOM 706 O O . VAL A 1 88 ? 16.478 -2.240 -4.432 1.00 90.12 88 VAL A O 1
ATOM 709 N N . LEU A 1 89 ? 14.521 -2.967 -3.611 1.00 90.88 89 LEU A N 1
ATOM 710 C CA . LEU A 1 89 ? 14.774 -4.375 -3.925 1.00 90.88 89 LEU A CA 1
ATOM 711 C C . LEU A 1 89 ? 14.912 -4.660 -5.436 1.00 90.88 89 LEU A C 1
ATOM 7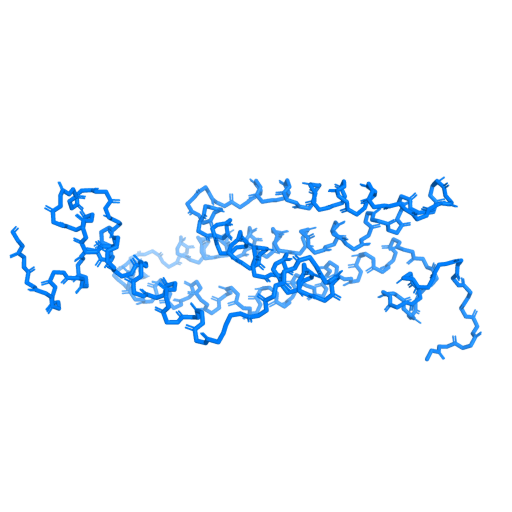13 O O . LEU A 1 89 ? 15.851 -5.370 -5.799 1.00 90.88 89 LEU A O 1
ATOM 717 N N . PRO A 1 90 ? 14.080 -4.108 -6.346 1.00 89.25 90 PRO A N 1
ATOM 718 C CA . PRO A 1 90 ? 14.298 -4.239 -7.785 1.00 89.25 90 PRO A CA 1
ATOM 719 C C . PRO A 1 90 ? 15.632 -3.641 -8.223 1.00 89.25 90 PRO A C 1
ATOM 721 O O . PRO A 1 90 ? 16.328 -4.245 -9.035 1.00 89.25 90 PRO A O 1
ATOM 724 N N . CYS A 1 91 ? 16.005 -2.474 -7.688 1.00 87.00 91 CYS A N 1
ATOM 725 C CA . CYS A 1 91 ? 17.282 -1.832 -7.993 1.00 87.00 91 CYS A CA 1
ATOM 726 C C . CYS A 1 91 ? 18.462 -2.706 -7.550 1.00 87.00 91 CYS A C 1
ATOM 728 O O . CYS A 1 91 ? 19.403 -2.917 -8.316 1.00 87.00 91 CYS A O 1
ATOM 730 N N . TRP A 1 92 ? 18.373 -3.289 -6.354 1.00 86.88 92 TRP A N 1
ATOM 731 C CA . TRP A 1 92 ? 19.383 -4.204 -5.834 1.00 86.88 92 TRP A CA 1
ATOM 732 C C . TRP A 1 92 ? 19.487 -5.496 -6.661 1.00 86.88 92 TRP A C 1
ATOM 734 O O . TRP A 1 92 ? 20.585 -5.892 -7.048 1.00 86.88 92 TRP A O 1
ATOM 744 N N . LEU A 1 93 ? 18.355 -6.108 -7.028 1.00 89.19 93 LEU A N 1
ATOM 745 C CA . LEU A 1 93 ? 18.320 -7.295 -7.892 1.00 89.19 93 LEU A CA 1
ATOM 746 C C . LEU A 1 93 ? 18.881 -7.014 -9.294 1.00 89.19 93 LEU A C 1
ATOM 748 O O . LEU A 1 93 ? 19.629 -7.833 -9.825 1.00 89.19 93 LEU A O 1
ATOM 752 N N . ARG A 1 94 ? 18.581 -5.847 -9.882 1.00 87.56 94 ARG A N 1
ATOM 753 C CA . ARG A 1 94 ? 19.163 -5.418 -11.167 1.00 87.56 94 ARG A CA 1
ATOM 754 C C . ARG A 1 94 ? 20.668 -5.224 -11.072 1.00 87.56 94 ARG A C 1
ATOM 756 O O . ARG A 1 94 ? 21.375 -5.611 -11.995 1.00 87.56 94 ARG A O 1
ATOM 763 N N . HIS A 1 95 ? 21.161 -4.650 -9.976 1.00 84.19 95 HIS A N 1
ATOM 764 C CA . HIS A 1 95 ? 22.596 -4.486 -9.763 1.00 84.19 95 HIS A CA 1
ATOM 765 C C . HIS A 1 95 ? 23.307 -5.839 -9.594 1.00 84.19 95 HIS A C 1
ATOM 767 O O . HIS A 1 95 ? 24.400 -6.025 -10.121 1.00 84.19 95 HIS A O 1
ATOM 773 N N . LEU A 1 96 ? 22.676 -6.807 -8.924 1.00 86.31 96 LEU A N 1
ATOM 774 C CA . LEU A 1 96 ? 23.259 -8.132 -8.714 1.00 86.31 96 LEU A CA 1
ATOM 775 C C . LEU A 1 96 ? 23.260 -8.996 -9.986 1.00 86.31 96 LEU A C 1
ATOM 777 O O . LEU A 1 96 ? 24.264 -9.624 -10.303 1.00 86.31 96 LEU A O 1
ATOM 781 N N . PHE A 1 97 ? 22.149 -9.024 -10.727 1.00 86.75 97 PHE A N 1
ATOM 782 C CA . PHE A 1 97 ? 21.987 -9.897 -11.898 1.00 86.75 97 PHE A CA 1
ATOM 783 C C . PHE A 1 97 ? 22.287 -9.215 -13.239 1.00 86.75 97 PHE A C 1
ATOM 785 O O . PHE A 1 97 ? 22.288 -9.893 -14.266 1.00 86.75 97 PHE A O 1
ATOM 792 N N . GLN A 1 98 ? 22.501 -7.893 -13.251 1.00 85.25 98 GLN A N 1
ATOM 793 C CA . GLN A 1 98 ? 22.737 -7.073 -14.452 1.00 85.25 98 GLN A CA 1
ATOM 794 C C . GLN A 1 98 ? 21.690 -7.305 -15.562 1.00 85.25 98 GLN A C 1
ATOM 796 O O . GLN A 1 98 ? 21.978 -7.215 -16.753 1.00 85.25 98 GLN A O 1
ATOM 801 N N . ARG A 1 99 ? 20.449 -7.623 -15.174 1.00 84.75 99 ARG A N 1
ATOM 802 C CA . ARG A 1 99 ? 19.311 -7.891 -16.068 1.00 84.75 99 ARG A CA 1
ATOM 803 C C . ARG A 1 99 ? 18.054 -7.220 -15.518 1.00 84.75 99 ARG A C 1
ATOM 805 O O . ARG A 1 99 ? 17.864 -7.185 -14.305 1.00 84.75 99 ARG A O 1
ATOM 812 N N . ASP A 1 100 ? 17.169 -6.740 -16.393 1.00 82.19 100 ASP A N 1
ATOM 813 C CA . ASP A 1 100 ? 15.801 -6.360 -16.008 1.00 82.19 100 ASP A CA 1
ATOM 814 C C . ASP A 1 100 ? 14.848 -7.475 -16.438 1.00 82.19 100 ASP A C 1
ATOM 816 O O . ASP A 1 100 ? 14.755 -7.816 -17.615 1.00 82.19 100 ASP A O 1
ATOM 820 N N . SER A 1 101 ? 14.161 -8.075 -15.471 1.00 86.69 101 SER A N 1
ATOM 821 C CA . SER A 1 101 ? 13.183 -9.130 -15.719 1.00 86.69 101 SER A CA 1
ATOM 822 C C . SER A 1 101 ? 11.880 -8.814 -14.996 1.00 86.69 101 SER A C 1
ATOM 824 O O . SER A 1 101 ? 11.866 -8.178 -13.939 1.00 86.69 101 SER A O 1
ATOM 826 N N . ILE A 1 102 ? 10.762 -9.278 -15.558 1.00 87.56 102 ILE A N 1
ATOM 827 C CA . ILE A 1 102 ? 9.449 -9.164 -14.909 1.00 87.56 102 ILE A CA 1
ATOM 828 C C . ILE A 1 102 ? 9.425 -9.909 -13.563 1.00 87.56 102 ILE A C 1
ATOM 830 O O . ILE A 1 102 ? 8.773 -9.466 -12.622 1.00 87.56 102 ILE A O 1
ATOM 834 N N . LEU A 1 103 ? 10.209 -10.987 -13.441 1.00 88.81 103 LEU A N 1
ATOM 835 C CA . LEU A 1 103 ? 10.331 -11.782 -12.221 1.00 88.81 103 LEU A CA 1
ATOM 836 C C . LEU A 1 103 ? 10.890 -10.962 -11.057 1.00 88.81 103 LEU A C 1
ATOM 838 O O . LEU A 1 103 ? 10.383 -11.075 -9.949 1.00 88.81 103 LEU A O 1
ATOM 842 N N . PHE A 1 104 ? 11.870 -10.083 -11.289 1.00 89.19 104 PHE A N 1
ATOM 843 C CA . PHE A 1 104 ? 12.405 -9.224 -10.224 1.00 89.19 104 PHE A CA 1
ATOM 844 C C . PHE A 1 104 ? 11.363 -8.235 -9.695 1.00 89.19 104 PHE A C 1
ATOM 846 O O . PHE A 1 104 ? 11.320 -7.963 -8.496 1.00 89.19 104 PHE A O 1
ATOM 853 N N . LYS A 1 105 ? 10.475 -7.751 -10.571 1.00 88.56 105 LYS A N 1
ATOM 854 C CA . LYS A 1 105 ? 9.350 -6.885 -10.191 1.00 88.56 105 LYS A CA 1
ATOM 855 C C . LYS A 1 105 ? 8.323 -7.672 -9.370 1.00 88.56 105 LYS A C 1
ATOM 857 O O . LYS A 1 105 ? 7.859 -7.180 -8.346 1.00 88.56 105 LYS A O 1
ATOM 862 N N . LEU A 1 106 ? 8.037 -8.917 -9.761 1.00 91.12 106 LEU A N 1
ATOM 863 C CA . LEU A 1 106 ? 7.139 -9.809 -9.022 1.00 91.12 106 LEU A CA 1
ATOM 864 C C . LEU A 1 106 ? 7.694 -10.177 -7.636 1.00 91.12 106 LEU A C 1
ATOM 866 O O . LEU A 1 106 ? 6.971 -10.090 -6.648 1.00 91.12 106 LEU A O 1
ATOM 870 N N . ILE A 1 107 ? 8.979 -10.534 -7.552 1.00 92.38 107 ILE A N 1
ATOM 871 C CA . ILE A 1 107 ? 9.663 -10.858 -6.291 1.00 92.38 107 ILE A CA 1
ATOM 872 C C . ILE A 1 107 ? 9.661 -9.648 -5.360 1.00 92.38 107 ILE A C 1
ATOM 874 O O . ILE A 1 107 ? 9.375 -9.792 -4.176 1.00 92.38 107 ILE A O 1
ATOM 878 N N . SER A 1 108 ? 9.934 -8.454 -5.886 1.00 92.00 108 SER A N 1
ATOM 879 C CA . SER A 1 108 ? 9.878 -7.236 -5.084 1.00 92.00 108 SER A CA 1
ATOM 880 C C . SER A 1 108 ? 8.470 -6.929 -4.582 1.00 92.00 108 SER A C 1
ATOM 882 O O . SER A 1 108 ? 8.310 -6.627 -3.402 1.00 92.00 108 SER A O 1
ATOM 884 N N . GLY A 1 109 ? 7.447 -7.084 -5.428 1.00 92.06 109 GLY A N 1
ATOM 885 C CA . GLY A 1 109 ? 6.053 -6.937 -5.014 1.00 92.06 109 GLY A CA 1
ATOM 886 C C . GLY A 1 109 ? 5.658 -7.936 -3.924 1.00 92.06 109 GLY A C 1
ATOM 887 O O . GLY A 1 109 ? 5.029 -7.554 -2.941 1.00 92.06 109 GLY A O 1
ATOM 888 N N . ALA A 1 110 ? 6.082 -9.197 -4.051 1.00 92.25 110 ALA A N 1
ATOM 889 C CA . ALA A 1 110 ? 5.850 -10.225 -3.038 1.00 92.25 110 ALA A CA 1
ATOM 890 C C . ALA A 1 110 ? 6.584 -9.912 -1.722 1.00 92.25 110 ALA A C 1
ATOM 892 O O . ALA A 1 110 ? 5.984 -9.982 -0.652 1.00 92.25 110 ALA A O 1
ATOM 893 N N . ALA A 1 111 ? 7.853 -9.503 -1.793 1.00 93.69 111 ALA A N 1
ATOM 894 C CA . ALA A 1 111 ? 8.649 -9.133 -0.626 1.00 93.69 111 ALA A CA 1
ATOM 895 C C . ALA A 1 111 ? 8.087 -7.896 0.093 1.00 93.69 111 ALA A C 1
ATOM 897 O O . ALA A 1 111 ? 7.983 -7.898 1.318 1.00 93.69 111 ALA A O 1
ATOM 898 N N . ALA A 1 112 ? 7.664 -6.873 -0.654 1.00 92.25 112 ALA A N 1
ATOM 899 C CA . ALA A 1 112 ? 6.974 -5.715 -0.098 1.00 92.25 112 ALA A CA 1
ATOM 900 C C . ALA A 1 112 ? 5.635 -6.133 0.529 1.00 92.25 112 ALA A C 1
ATOM 902 O O . ALA A 1 112 ? 5.327 -5.742 1.651 1.00 92.25 112 ALA A O 1
ATOM 903 N N . GLY A 1 113 ? 4.868 -7.004 -0.135 1.00 90.19 113 GLY A N 1
ATOM 904 C CA . GLY A 1 113 ? 3.634 -7.579 0.404 1.00 90.19 113 GLY A CA 1
ATOM 905 C C . GLY A 1 113 ? 3.835 -8.302 1.740 1.00 90.19 113 GLY A C 1
ATOM 906 O O . GLY A 1 113 ? 3.016 -8.145 2.645 1.00 90.19 113 GLY A O 1
ATOM 907 N N . CYS A 1 114 ? 4.953 -9.010 1.924 1.00 89.62 114 CYS A N 1
ATOM 908 C CA . CYS A 1 114 ? 5.300 -9.632 3.203 1.00 89.62 114 CYS A CA 1
ATOM 909 C C . CYS A 1 114 ? 5.474 -8.610 4.336 1.00 89.62 114 CYS A C 1
ATOM 911 O O . CYS A 1 114 ? 5.165 -8.934 5.479 1.00 89.62 114 CYS A O 1
ATOM 913 N N . CYS A 1 115 ? 5.869 -7.361 4.059 1.00 89.19 115 CYS A N 1
ATOM 914 C CA . CYS A 1 115 ? 5.921 -6.317 5.088 1.00 89.19 115 CYS A CA 1
ATOM 915 C C . CYS A 1 115 ? 4.543 -6.056 5.724 1.00 89.19 115 CYS A C 1
ATOM 917 O O . CYS A 1 115 ? 4.487 -5.596 6.863 1.00 89.19 115 CYS A O 1
ATOM 919 N N . ALA A 1 116 ? 3.430 -6.418 5.068 1.00 85.88 116 ALA A N 1
ATOM 920 C CA . ALA A 1 116 ? 2.079 -6.299 5.628 1.00 85.88 116 ALA A CA 1
ATOM 921 C C . ALA A 1 116 ? 1.858 -7.111 6.909 1.00 85.88 116 ALA A C 1
ATOM 923 O O . ALA A 1 116 ? 0.943 -6.810 7.676 1.00 85.88 116 ALA A O 1
ATOM 924 N N . THR A 1 117 ? 2.715 -8.092 7.207 1.00 84.25 117 THR A N 1
ATOM 925 C CA . THR A 1 117 ? 2.666 -8.829 8.476 1.00 84.25 117 THR A CA 1
ATOM 926 C C . THR A 1 117 ? 3.123 -7.999 9.677 1.00 84.25 117 THR A C 1
ATOM 928 O O . THR A 1 117 ? 2.847 -8.385 10.811 1.00 84.2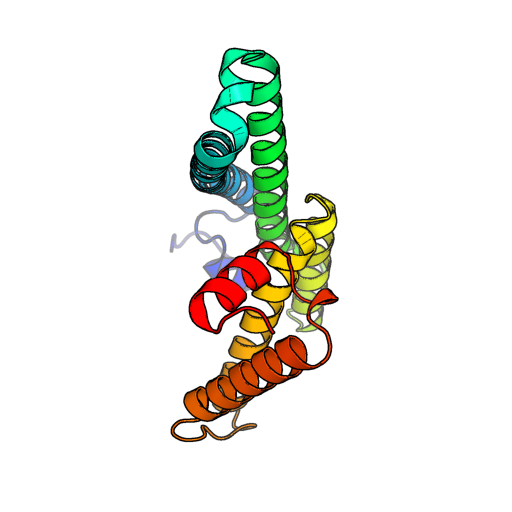5 117 THR A O 1
ATOM 931 N N . ILE A 1 118 ? 3.806 -6.869 9.457 1.00 84.00 118 ILE A N 1
ATOM 932 C CA . ILE A 1 118 ? 4.207 -5.926 10.516 1.00 84.00 118 ILE A CA 1
ATOM 933 C C . ILE A 1 118 ? 2.970 -5.243 11.119 1.00 84.00 118 ILE A C 1
ATOM 935 O O . ILE A 1 118 ? 2.971 -4.834 12.287 1.00 84.00 118 ILE A O 1
ATOM 939 N N . ASP A 1 119 ? 1.901 -5.124 10.332 1.00 82.25 119 ASP A N 1
ATOM 940 C CA . ASP A 1 119 ? 0.703 -4.411 10.730 1.00 82.25 119 ASP A CA 1
ATOM 941 C C . ASP A 1 119 ? -0.267 -5.252 11.584 1.00 82.25 119 ASP A C 1
ATOM 943 O O . ASP A 1 119 ? -0.222 -6.481 11.641 1.00 82.25 119 ASP A O 1
ATOM 947 N N . ALA A 1 120 ? -1.176 -4.578 12.290 1.00 74.81 120 ALA A N 1
ATOM 948 C CA . ALA A 1 120 ? -2.189 -5.219 13.112 1.00 74.81 120 ALA A CA 1
ATOM 949 C C . ALA A 1 120 ? -3.143 -6.097 12.267 1.00 74.81 120 ALA A C 1
ATOM 951 O O . ALA A 1 120 ? -3.613 -5.674 11.206 1.00 74.81 120 ALA A O 1
ATOM 952 N N . PRO A 1 121 ? -3.530 -7.287 12.769 1.00 67.00 121 PRO A N 1
ATOM 953 C CA . PRO A 1 121 ? -4.248 -8.292 11.985 1.00 67.00 121 PRO A CA 1
ATOM 954 C C . PRO A 1 121 ? -5.668 -7.900 11.561 1.00 67.00 121 PRO A C 1
ATOM 956 O O . PRO A 1 121 ? -6.197 -8.506 10.633 1.00 67.00 121 PRO A O 1
ATOM 959 N N . GLY A 1 122 ? -6.280 -6.906 12.212 1.00 66.94 122 GLY A N 1
ATOM 960 C CA . GLY A 1 122 ? -7.566 -6.348 11.783 1.00 66.94 122 GLY A CA 1
ATOM 961 C C . GLY A 1 122 ? -7.433 -5.400 10.589 1.00 66.94 122 GLY A C 1
ATOM 962 O O . GLY A 1 122 ? -8.264 -5.430 9.692 1.00 66.94 122 GLY A O 1
ATOM 963 N N . ARG A 1 123 ? -6.355 -4.608 10.534 1.00 73.56 123 ARG A N 1
ATOM 964 C CA . ARG A 1 123 ? -6.155 -3.604 9.483 1.00 73.56 123 ARG A CA 1
ATOM 965 C C . ARG A 1 123 ? -5.537 -4.186 8.214 1.00 73.56 123 ARG A C 1
ATOM 967 O O . ARG A 1 123 ? -5.848 -3.720 7.126 1.00 73.56 123 ARG A O 1
ATOM 974 N N . ARG A 1 124 ? -4.730 -5.250 8.335 1.00 82.19 124 ARG A N 1
ATOM 975 C CA . ARG A 1 124 ? -4.104 -5.928 7.182 1.00 82.19 124 ARG A CA 1
ATOM 976 C C . ARG A 1 124 ? -5.119 -6.405 6.136 1.00 82.19 124 ARG A C 1
ATOM 978 O O . ARG A 1 124 ? -4.834 -6.329 4.949 1.00 82.19 124 ARG A O 1
ATOM 985 N N . LEU A 1 125 ? -6.284 -6.904 6.566 1.00 84.19 125 LEU A N 1
ATOM 986 C CA . LEU A 1 125 ? -7.288 -7.453 5.652 1.00 84.19 125 LEU A CA 1
ATOM 987 C C . LEU A 1 125 ? -8.008 -6.328 4.911 1.00 84.19 125 LEU A C 1
ATOM 989 O O . LEU A 1 125 ? -8.179 -6.408 3.703 1.00 84.19 125 LEU A O 1
ATOM 993 N N . GLU A 1 126 ? -8.378 -5.269 5.631 1.00 83.50 126 GLU A N 1
ATOM 994 C CA . GLU A 1 126 ? -9.005 -4.079 5.054 1.00 83.50 126 GLU A CA 1
ATOM 995 C C . GLU A 1 126 ? -8.084 -3.419 4.020 1.00 83.50 126 GLU A C 1
ATOM 997 O O . GLU A 1 126 ? -8.494 -3.172 2.886 1.00 83.50 126 GLU A O 1
ATOM 1002 N N . LEU A 1 127 ? -6.805 -3.237 4.371 1.00 85.00 127 LEU A N 1
ATOM 1003 C CA . LEU A 1 127 ? -5.803 -2.719 3.443 1.00 85.00 127 LEU A CA 1
ATOM 1004 C C . LEU A 1 127 ? -5.584 -3.662 2.255 1.00 85.00 127 LEU A C 1
ATOM 1006 O O . LEU A 1 127 ? -5.501 -3.207 1.121 1.00 85.00 127 LEU A O 1
ATOM 1010 N N . GLY A 1 128 ? -5.514 -4.971 2.506 1.00 87.81 128 GLY A N 1
ATOM 1011 C CA . GLY A 1 128 ? -5.339 -5.984 1.470 1.00 87.81 128 GLY A CA 1
ATOM 1012 C C . GLY A 1 128 ? -6.485 -5.987 0.461 1.00 87.81 128 GLY A C 1
ATOM 1013 O O . GLY A 1 128 ? -6.234 -6.002 -0.739 1.00 87.81 128 GLY A O 1
ATOM 1014 N N . MET A 1 129 ? -7.731 -5.888 0.930 1.00 88.25 129 MET A N 1
ATOM 1015 C CA . MET A 1 129 ? -8.911 -5.777 0.068 1.00 88.25 129 MET A CA 1
ATOM 1016 C C . MET A 1 129 ? -8.892 -4.489 -0.758 1.00 88.25 129 MET A C 1
ATOM 1018 O O . MET A 1 129 ? -9.195 -4.528 -1.949 1.00 88.25 129 MET A O 1
ATOM 1022 N N . TYR A 1 130 ? -8.483 -3.364 -0.164 1.00 89.56 130 TYR A N 1
ATOM 1023 C CA . TYR A 1 130 ? -8.312 -2.107 -0.893 1.00 89.56 130 TYR A CA 1
ATOM 1024 C C . TYR A 1 130 ? -7.211 -2.197 -1.963 1.00 89.56 130 TYR A C 1
ATOM 1026 O O . TYR A 1 130 ? -7.400 -1.791 -3.108 1.00 89.56 130 TYR A O 1
ATOM 1034 N N . CYS A 1 131 ? -6.053 -2.756 -1.617 1.00 90.06 131 CYS A N 1
ATOM 1035 C CA . CYS A 1 131 ? -4.953 -2.938 -2.559 1.00 90.06 131 CYS A CA 1
ATOM 1036 C C . CYS A 1 131 ? -5.324 -3.912 -3.682 1.00 90.06 131 CYS A C 1
ATOM 1038 O O . CYS A 1 131 ? -4.947 -3.681 -4.826 1.00 90.06 131 CYS A O 1
ATOM 1040 N N . LEU A 1 132 ? -6.083 -4.968 -3.377 1.00 91.44 132 LEU A N 1
ATOM 1041 C CA . LEU A 1 132 ? -6.544 -5.948 -4.355 1.00 91.44 132 LEU A CA 1
ATOM 1042 C C . LEU A 1 132 ? -7.454 -5.309 -5.406 1.00 91.44 132 LEU A C 1
ATOM 1044 O O . LEU A 1 132 ? -7.240 -5.521 -6.597 1.00 91.44 132 LEU A O 1
ATOM 1048 N N . THR A 1 133 ? -8.435 -4.500 -5.001 1.00 91.69 133 THR A N 1
ATOM 1049 C CA . THR A 1 133 ? -9.333 -3.839 -5.963 1.00 91.69 133 THR A CA 1
ATOM 1050 C C . THR A 1 133 ? -8.573 -2.865 -6.861 1.00 91.69 133 THR A C 1
ATOM 1052 O O . THR A 1 133 ? -8.783 -2.864 -8.073 1.00 91.69 133 THR A O 1
ATOM 1055 N N . ARG A 1 134 ? -7.608 -2.117 -6.311 1.00 92.81 134 ARG A N 1
ATOM 1056 C CA . ARG A 1 134 ? -6.713 -1.254 -7.101 1.00 92.81 134 ARG A CA 1
ATOM 1057 C C . ARG A 1 134 ? -5.777 -2.038 -8.021 1.00 92.81 134 ARG A C 1
ATOM 1059 O O . ARG A 1 134 ? -5.519 -1.612 -9.147 1.00 92.81 134 ARG A O 1
ATOM 1066 N N . ALA A 1 135 ? -5.283 -3.193 -7.584 1.00 92.00 135 ALA A N 1
ATOM 1067 C CA . ALA A 1 135 ? -4.482 -4.082 -8.421 1.00 92.00 135 ALA A CA 1
ATOM 1068 C C . ALA A 1 135 ? -5.301 -4.643 -9.597 1.00 92.00 135 ALA A C 1
ATOM 1070 O O . ALA A 1 135 ? -4.811 -4.676 -10.722 1.00 92.00 135 ALA A O 1
ATOM 1071 N N . LEU A 1 136 ? -6.561 -5.023 -9.369 1.00 92.94 136 LEU A N 1
ATOM 1072 C CA . LEU A 1 136 ? -7.467 -5.476 -10.430 1.00 92.94 136 LEU A CA 1
ATOM 1073 C C . LEU A 1 136 ? -7.786 -4.356 -11.427 1.00 92.94 136 LEU A C 1
ATOM 1075 O O . LEU A 1 136 ? -7.733 -4.577 -12.635 1.00 92.94 136 LEU A O 1
ATOM 1079 N N . GLU A 1 137 ? -8.052 -3.144 -10.939 1.00 92.12 137 GLU A N 1
ATOM 1080 C CA . GLU A 1 137 ? -8.294 -1.967 -11.781 1.00 92.12 137 GLU A CA 1
ATOM 1081 C C . GLU A 1 137 ? -7.076 -1.641 -12.660 1.00 92.12 137 GLU A C 1
ATOM 1083 O O . GLU A 1 137 ? -7.194 -1.443 -13.870 1.00 92.12 137 GLU A O 1
ATOM 1088 N N . THR A 1 138 ? -5.877 -1.633 -12.075 1.00 92.88 138 THR A N 1
ATOM 1089 C CA . THR A 1 138 ? -4.638 -1.398 -12.833 1.00 92.88 138 THR A CA 1
ATOM 1090 C C . THR A 1 138 ? -4.343 -2.521 -13.822 1.00 92.88 138 THR A C 1
ATOM 1092 O O . THR A 1 138 ? -3.972 -2.227 -14.958 1.00 92.88 138 THR A O 1
ATOM 1095 N N . ALA A 1 139 ? -4.568 -3.784 -13.450 1.00 93.06 139 ALA A N 1
ATOM 1096 C CA . ALA A 1 139 ? -4.452 -4.917 -14.363 1.00 93.06 139 ALA A CA 1
ATOM 1097 C C . ALA A 1 139 ? -5.413 -4.781 -15.555 1.00 93.06 139 ALA A C 1
ATOM 1099 O O . ALA A 1 139 ? -5.001 -5.010 -16.692 1.00 93.06 139 ALA A O 1
ATOM 1100 N N . TRP A 1 140 ? -6.647 -4.321 -15.319 1.00 91.81 140 TRP A N 1
ATOM 1101 C CA . TRP A 1 140 ? -7.614 -4.032 -16.378 1.00 91.81 140 TRP A CA 1
ATOM 1102 C C . TRP A 1 140 ? -7.166 -2.934 -17.320 1.00 91.81 140 TRP A C 1
ATOM 1104 O O . TRP A 1 140 ? -7.138 -3.132 -18.535 1.00 91.81 140 TRP A O 1
ATOM 1114 N N . ASN A 1 141 ? -6.714 -1.813 -16.774 1.00 92.75 141 ASN A N 1
ATOM 1115 C CA . ASN A 1 141 ? -6.211 -0.710 -17.581 1.00 92.75 141 ASN A CA 1
ATOM 1116 C C . ASN A 1 141 ? -4.975 -1.107 -18.407 1.00 92.75 141 ASN A C 1
ATOM 1118 O O . ASN A 1 141 ? -4.839 -0.682 -19.556 1.00 92.75 141 ASN A O 1
ATOM 1122 N N . CYS A 1 142 ? -4.092 -1.947 -17.864 1.00 93.62 142 CYS A N 1
ATOM 1123 C CA . CYS A 1 142 ? -2.967 -2.513 -18.610 1.00 93.62 142 CYS A CA 1
ATOM 1124 C C . CYS A 1 142 ? -3.436 -3.464 -19.720 1.00 93.62 142 CYS A C 1
ATOM 1126 O O . CYS A 1 142 ? -2.989 -3.323 -20.856 1.00 93.62 142 CYS A O 1
ATOM 1128 N N . GLY A 1 143 ? -4.371 -4.374 -19.428 1.00 95.00 143 GLY A N 1
ATOM 1129 C CA . GLY A 1 143 ? -4.936 -5.304 -20.410 1.00 95.00 143 GLY A CA 1
ATOM 1130 C C . GLY A 1 143 ? -5.626 -4.594 -21.577 1.00 95.00 143 GLY A C 1
ATOM 1131 O O . GLY A 1 143 ? -5.457 -4.989 -22.729 1.00 95.00 143 GLY A O 1
ATOM 1132 N N . VAL A 1 144 ? -6.331 -3.492 -21.310 1.00 93.94 144 VAL A N 1
ATOM 1133 C CA . VAL A 1 144 ? -6.911 -2.637 -22.357 1.00 93.94 144 VAL A CA 1
ATOM 1134 C C . VAL A 1 144 ? -5.820 -1.982 -23.208 1.00 93.94 144 VAL A C 1
ATOM 1136 O O . VAL A 1 144 ? -5.886 -2.032 -24.434 1.00 93.94 144 VAL A O 1
ATOM 1139 N N . LYS A 1 145 ? -4.778 -1.408 -22.586 1.00 94.25 145 LYS A N 1
ATOM 1140 C CA . LYS A 1 145 ? -3.657 -0.778 -23.312 1.00 94.25 145 LYS A CA 1
ATOM 1141 C C . LYS A 1 145 ? -2.869 -1.763 -24.175 1.00 94.25 145 LYS A C 1
ATOM 1143 O O . LYS A 1 145 ? -2.375 -1.379 -25.229 1.00 94.25 145 LYS A O 1
ATOM 1148 N N . TRP A 1 146 ? -2.748 -3.015 -23.742 1.00 94.44 146 TRP A N 1
ATOM 1149 C CA . TRP A 1 146 ? -2.098 -4.085 -24.505 1.00 94.44 146 TRP A CA 1
ATOM 1150 C C . TRP A 1 146 ? -2.999 -4.708 -25.578 1.00 94.44 146 TRP A C 1
ATOM 1152 O O . TRP A 1 146 ? -2.560 -5.602 -26.297 1.00 94.44 146 TRP A O 1
ATOM 1162 N N . GLY A 1 147 ? -4.248 -4.252 -25.702 1.00 93.56 147 GLY A N 1
ATOM 1163 C CA . GLY A 1 147 ? -5.203 -4.762 -26.682 1.00 93.56 147 GLY A CA 1
ATOM 1164 C C . GLY A 1 147 ? -5.799 -6.126 -26.328 1.00 93.56 147 GLY A C 1
ATOM 1165 O O . GLY A 1 147 ? -6.450 -6.735 -27.173 1.00 93.56 147 GLY A O 1
ATOM 1166 N N . TRP A 1 148 ? -5.606 -6.617 -25.098 1.00 94.44 148 TRP A N 1
ATOM 1167 C CA . TRP A 1 148 ? -6.225 -7.862 -24.631 1.00 94.44 148 TRP A CA 1
ATOM 1168 C C . TRP A 1 148 ? -7.720 -7.675 -24.393 1.00 94.44 148 TRP A C 1
ATOM 1170 O O . TRP A 1 148 ? -8.514 -8.551 -24.730 1.00 94.44 148 TRP A O 1
ATOM 1180 N N . TRP A 1 149 ? -8.104 -6.532 -23.818 1.00 92.44 149 TRP A N 1
ATOM 1181 C CA . TRP A 1 149 ? -9.480 -6.237 -23.419 1.00 92.44 149 TRP A CA 1
ATOM 1182 C C . TRP A 1 149 ? -10.013 -5.005 -24.145 1.00 92.44 149 TRP A C 1
ATOM 1184 O O . TRP A 1 149 ? -9.275 -4.073 -24.459 1.00 92.44 149 TRP A O 1
ATOM 1194 N N . ARG A 1 150 ? -11.320 -4.995 -24.416 1.00 88.62 150 ARG A N 1
ATOM 1195 C CA . ARG A 1 150 ? -12.015 -3.840 -24.994 1.00 88.62 150 ARG A CA 1
ATOM 1196 C C . ARG A 1 150 ? -12.714 -3.064 -23.889 1.00 88.62 150 ARG A C 1
ATOM 1198 O O . ARG A 1 150 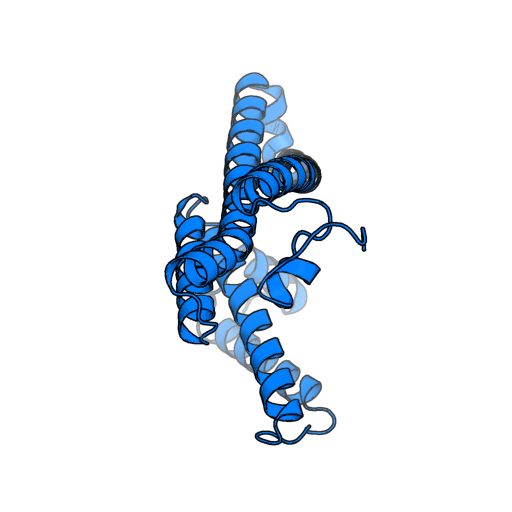? -13.269 -3.658 -22.967 1.00 88.62 150 ARG A O 1
ATOM 1205 N N . VAL A 1 151 ? -12.705 -1.739 -24.000 1.00 87.06 151 VAL A N 1
ATOM 1206 C CA . VAL A 1 151 ? -13.465 -0.876 -23.092 1.00 87.06 151 VAL A CA 1
ATOM 1207 C C . VAL A 1 151 ? -14.950 -1.086 -23.357 1.00 87.06 151 VAL A C 1
ATOM 1209 O O . VAL A 1 151 ? -15.407 -0.956 -24.491 1.00 87.06 151 VAL A O 1
ATOM 1212 N N . ILE A 1 152 ? -15.692 -1.422 -22.306 1.00 87.56 152 ILE A N 1
ATOM 1213 C CA . ILE A 1 152 ? -17.144 -1.559 -22.363 1.00 87.56 152 ILE A CA 1
ATOM 1214 C C . ILE A 1 152 ? -17.746 -0.198 -21.987 1.00 87.56 152 ILE A C 1
ATOM 1216 O O . ILE A 1 152 ? -17.452 0.298 -20.893 1.00 87.56 152 ILE A O 1
ATOM 1220 N N . PRO A 1 153 ? -18.568 0.425 -22.850 1.00 88.19 153 PRO A N 1
ATOM 1221 C CA . PRO A 1 153 ? -19.246 1.668 -22.502 1.00 88.19 153 PRO A CA 1
ATOM 1222 C C . PRO A 1 153 ? -20.155 1.441 -21.287 1.00 88.19 153 PRO A C 1
ATOM 1224 O O . PRO A 1 153 ? -20.892 0.459 -21.238 1.00 88.19 153 PRO A O 1
ATOM 1227 N N . ASN A 1 154 ? -20.091 2.340 -20.302 1.00 89.19 154 ASN A N 1
ATOM 1228 C CA . ASN A 1 154 ? -20.850 2.271 -19.044 1.00 89.19 154 ASN A CA 1
ATOM 1229 C C . ASN A 1 154 ? -20.600 1.004 -18.196 1.00 89.19 154 ASN A C 1
ATOM 1231 O O . ASN A 1 154 ? -21.454 0.619 -17.396 1.00 89.19 154 ASN A O 1
ATOM 1235 N N . GLY A 1 155 ? -19.437 0.351 -18.327 1.00 86.75 155 GLY A N 1
ATOM 1236 C CA . GLY A 1 155 ? -19.106 -0.847 -17.540 1.00 86.75 155 GLY A CA 1
ATOM 1237 C C . GLY A 1 155 ? -19.162 -0.625 -16.021 1.00 86.75 155 GLY A C 1
ATOM 1238 O O . GLY A 1 155 ? -19.587 -1.507 -15.281 1.00 86.75 155 GLY A O 1
ATOM 1239 N N . GLU A 1 156 ? -18.825 0.579 -15.555 1.00 88.06 156 GLU A N 1
ATOM 1240 C CA . GLU A 1 156 ? -18.931 0.995 -14.149 1.00 88.06 156 GLU A CA 1
ATOM 1241 C C . GLU A 1 156 ? -20.338 0.822 -13.559 1.00 88.06 156 GLU A C 1
ATOM 1243 O O . GLU A 1 156 ? -20.474 0.381 -12.417 1.00 88.06 156 GLU A O 1
ATOM 1248 N N . LEU A 1 157 ? -21.384 1.070 -14.357 1.00 92.75 157 LEU A N 1
ATOM 1249 C CA . LEU A 1 157 ? -22.769 0.884 -13.935 1.00 92.75 157 LEU A CA 1
ATOM 1250 C C . LEU A 1 157 ? -23.068 -0.597 -13.689 1.00 92.75 157 LEU A C 1
ATOM 1252 O O . LEU A 1 157 ? -23.716 -0.941 -12.705 1.00 92.75 157 LEU A O 1
ATOM 1256 N N . VAL A 1 158 ? -22.563 -1.480 -14.553 1.00 91.25 158 VAL A N 1
ATOM 1257 C CA . VAL A 1 158 ? -22.762 -2.930 -14.428 1.00 91.25 158 VAL A CA 1
ATOM 1258 C C . VAL A 1 158 ? -22.107 -3.449 -13.150 1.00 91.25 158 VAL A C 1
ATOM 1260 O O . VAL A 1 158 ? -22.751 -4.162 -12.379 1.00 91.25 158 VAL A O 1
ATOM 1263 N N . TYR A 1 159 ? -20.860 -3.049 -12.881 1.00 89.25 159 TYR A N 1
ATOM 1264 C CA . TYR A 1 159 ? -20.170 -3.424 -11.644 1.00 89.25 159 TYR A CA 1
ATOM 1265 C C . TYR A 1 159 ? -20.886 -2.887 -10.403 1.00 89.25 159 TYR A C 1
ATOM 1267 O O . TYR A 1 159 ? -21.000 -3.601 -9.406 1.00 89.25 159 TYR A O 1
ATOM 1275 N N . PHE A 1 160 ? -21.406 -1.659 -10.467 1.00 92.25 160 PHE A N 1
ATOM 1276 C CA . PHE A 1 160 ? -22.146 -1.054 -9.366 1.00 92.25 160 PHE A CA 1
ATOM 1277 C C . PHE A 1 160 ? -23.460 -1.788 -9.078 1.00 92.25 160 PHE A C 1
ATOM 1279 O O . PHE A 1 160 ? -23.705 -2.174 -7.936 1.00 92.25 160 PHE A O 1
ATOM 1286 N N . VAL A 1 161 ? -24.280 -2.037 -10.104 1.00 95.62 161 VAL A N 1
ATOM 1287 C CA . VAL A 1 161 ? -25.558 -2.754 -9.964 1.00 95.62 161 VAL A CA 1
ATOM 1288 C C . VAL A 1 161 ? -25.324 -4.166 -9.435 1.00 95.62 161 VAL A C 1
ATOM 1290 O O . VAL A 1 161 ? -26.018 -4.599 -8.516 1.00 95.62 161 VAL A O 1
ATOM 1293 N N . PHE A 1 162 ? -24.314 -4.865 -9.954 1.00 94.62 162 PHE A N 1
ATOM 1294 C CA . PHE A 1 162 ? -23.965 -6.199 -9.481 1.00 94.62 162 PHE A CA 1
ATOM 1295 C C . PHE A 1 162 ? -23.487 -6.190 -8.022 1.00 94.62 162 PHE A C 1
ATOM 1297 O O . PHE A 1 162 ? -23.964 -6.984 -7.213 1.00 94.62 162 PHE A O 1
ATOM 1304 N N . GLY A 1 163 ? -22.589 -5.267 -7.660 1.00 93.25 163 GLY A N 1
ATOM 1305 C CA . GLY A 1 163 ? -22.077 -5.140 -6.295 1.00 93.25 163 GLY A CA 1
ATOM 1306 C C . GLY A 1 163 ? -23.172 -4.806 -5.282 1.00 93.25 163 GLY A C 1
ATOM 1307 O O . GLY A 1 163 ? -23.247 -5.429 -4.223 1.00 93.25 163 GLY A O 1
ATOM 1308 N N . MET A 1 164 ? -24.066 -3.876 -5.626 1.00 91.94 164 MET A N 1
ATOM 1309 C CA . MET A 1 164 ? -25.205 -3.509 -4.782 1.00 91.94 164 MET A CA 1
ATOM 1310 C C . MET A 1 164 ? -26.235 -4.634 -4.676 1.00 91.94 164 MET A C 1
ATOM 1312 O O . MET A 1 164 ? -26.719 -4.911 -3.579 1.00 91.94 164 MET A O 1
ATOM 1316 N N . GLY A 1 165 ? -26.538 -5.321 -5.781 1.00 94.44 165 GLY A N 1
ATOM 1317 C CA . GLY A 1 165 ? -27.431 -6.479 -5.784 1.00 94.44 165 GLY A CA 1
ATOM 1318 C C . GLY A 1 165 ? -26.901 -7.618 -4.911 1.00 94.44 165 GLY A C 1
ATOM 1319 O O . GLY A 1 165 ? -27.641 -8.169 -4.097 1.00 94.44 165 GLY A O 1
ATOM 1320 N N . ALA A 1 166 ? -25.603 -7.918 -5.006 1.00 93.06 166 ALA A N 1
ATOM 1321 C CA . ALA A 1 166 ? -24.950 -8.906 -4.153 1.00 93.06 166 ALA A CA 1
ATOM 1322 C C . ALA A 1 166 ? -24.986 -8.497 -2.671 1.00 93.06 166 ALA A C 1
ATOM 1324 O O . ALA A 1 166 ? -25.320 -9.319 -1.819 1.00 93.06 166 ALA A O 1
ATOM 1325 N N . LEU A 1 167 ? -24.706 -7.226 -2.357 1.00 90.81 167 LEU A N 1
ATOM 1326 C CA . LEU A 1 167 ? -24.765 -6.711 -0.987 1.00 90.81 167 LEU A CA 1
ATOM 1327 C C . LEU A 1 167 ? -26.171 -6.847 -0.385 1.00 90.81 167 LEU A C 1
ATOM 1329 O O . LEU A 1 167 ? -26.304 -7.314 0.745 1.00 90.81 167 LEU A O 1
ATOM 1333 N N . MET A 1 168 ? -27.213 -6.477 -1.135 1.00 90.56 168 MET A N 1
ATOM 1334 C CA . MET A 1 168 ? -28.604 -6.602 -0.684 1.00 90.56 168 MET A CA 1
ATOM 1335 C C . MET A 1 168 ? -29.039 -8.066 -0.540 1.00 90.56 168 MET A C 1
ATOM 1337 O O . MET A 1 168 ? -29.710 -8.412 0.429 1.00 90.56 168 MET A O 1
ATOM 1341 N N . SER A 1 169 ? -28.608 -8.944 -1.448 1.00 91.56 169 SER A N 1
ATOM 1342 C CA . SER A 1 169 ? -28.879 -10.384 -1.359 1.00 91.56 169 SER A CA 1
ATOM 1343 C C . SER A 1 169 ? -28.260 -11.009 -0.101 1.00 91.56 169 SER A C 1
ATOM 1345 O O . SER A 1 169 ? -28.923 -11.751 0.630 1.00 91.56 169 SER A O 1
ATOM 1347 N N . VAL A 1 170 ? -27.012 -10.645 0.222 1.00 91.25 170 VAL A N 1
ATOM 1348 C CA . VAL A 1 170 ? -26.345 -11.080 1.460 1.00 91.25 170 VAL A CA 1
ATOM 1349 C C . VAL A 1 170 ? -27.032 -10.497 2.693 1.00 91.25 170 VAL A C 1
ATOM 1351 O O . VAL A 1 170 ? -27.201 -11.209 3.680 1.00 91.25 170 VAL A O 1
ATOM 1354 N N . TYR A 1 171 ? -27.469 -9.237 2.637 1.00 89.00 171 TYR A N 1
ATOM 1355 C CA . TYR A 1 171 ? -28.204 -8.599 3.729 1.00 89.00 171 TYR A CA 1
ATOM 1356 C C . TYR A 1 171 ? -29.498 -9.352 4.077 1.00 89.00 171 TYR A C 1
ATOM 1358 O O . TYR A 1 171 ? -29.760 -9.586 5.253 1.00 89.00 171 TYR A O 1
ATOM 1366 N N . GLN A 1 172 ? -30.255 -9.801 3.071 1.00 88.06 172 GLN A N 1
ATOM 1367 C CA . GLN A 1 172 ? -31.499 -10.554 3.269 1.00 88.06 172 GLN A CA 1
ATOM 1368 C C . GLN A 1 172 ? -31.265 -12.012 3.690 1.00 88.06 172 GLN A C 1
ATOM 1370 O O . GLN A 1 172 ? -31.987 -12.535 4.534 1.00 88.06 172 GLN A O 1
ATOM 1375 N N . THR A 1 173 ? -30.261 -12.679 3.111 1.00 90.19 173 THR A N 1
ATOM 1376 C CA . THR A 1 173 ? -30.051 -14.126 3.309 1.00 90.19 173 THR A CA 1
ATOM 1377 C C . THR A 1 173 ? -29.226 -14.434 4.559 1.00 90.19 173 THR A C 1
ATOM 1379 O O . THR A 1 173 ? -29.405 -15.468 5.201 1.00 90.19 173 THR A O 1
ATOM 1382 N N . SER A 1 174 ? -28.247 -13.589 4.891 1.00 87.31 174 SER A N 1
ATOM 1383 C CA . SER A 1 174 ? -27.264 -13.855 5.950 1.00 87.31 174 SER A CA 1
ATOM 1384 C C . SER A 1 174 ? -26.714 -12.551 6.552 1.00 87.31 174 SER A C 1
ATOM 1386 O O . SER A 1 174 ? -25.534 -12.225 6.376 1.00 87.31 174 SER A O 1
ATOM 1388 N N . PRO A 1 175 ? -27.528 -11.811 7.330 1.00 80.00 175 PRO A N 1
ATOM 1389 C CA . PRO A 1 175 ? -27.125 -10.528 7.917 1.00 80.00 175 PRO A CA 1
ATOM 1390 C C . PRO A 1 175 ? -25.919 -10.641 8.867 1.00 80.00 175 PRO A C 1
ATOM 1392 O O . PRO A 1 175 ? -25.162 -9.684 9.031 1.00 80.00 175 PRO A O 1
ATOM 1395 N N . GLY A 1 176 ? -25.682 -11.823 9.451 1.00 80.75 176 GLY A N 1
ATOM 1396 C CA . GLY A 1 176 ? -24.555 -12.088 10.353 1.00 80.75 176 GLY A CA 1
ATOM 1397 C C . GLY A 1 176 ? -23.167 -12.048 9.697 1.00 80.75 176 GLY A C 1
ATOM 1398 O O . GLY A 1 176 ? -22.168 -11.934 10.406 1.00 80.75 176 GLY A O 1
ATOM 1399 N N . SER A 1 177 ? -23.084 -12.113 8.365 1.00 82.62 177 SER A N 1
ATOM 1400 C CA . SER A 1 177 ? -21.817 -12.044 7.623 1.00 82.62 177 SER A CA 1
ATOM 1401 C C . SER A 1 177 ? -21.318 -10.610 7.407 1.00 82.62 177 SER A C 1
ATOM 1403 O O . SER A 1 177 ? -20.154 -10.410 7.058 1.00 82.62 177 SER A O 1
ATOM 1405 N N . ILE A 1 178 ? -22.171 -9.602 7.615 1.00 83.25 178 ILE A N 1
ATOM 1406 C CA . ILE A 1 178 ? -21.840 -8.191 7.395 1.00 83.25 178 ILE A CA 1
ATOM 1407 C C . ILE A 1 178 ? -21.181 -7.614 8.653 1.00 83.25 178 ILE A C 1
ATOM 1409 O O . ILE A 1 178 ? -21.636 -7.809 9.782 1.00 83.25 178 ILE A O 1
ATOM 1413 N N . GLN A 1 179 ? -20.099 -6.854 8.476 1.00 81.25 179 GLN A N 1
ATOM 1414 C CA . GLN A 1 179 ? -19.446 -6.173 9.592 1.00 81.25 179 GLN A CA 1
ATOM 1415 C C . GLN A 1 179 ? -20.428 -5.200 10.268 1.00 81.25 179 GLN A C 1
ATOM 1417 O O . GLN A 1 179 ? -21.073 -4.383 9.615 1.00 81.25 179 GLN A O 1
ATOM 1422 N N . ARG A 1 180 ? -20.491 -5.251 11.605 1.00 77.62 180 ARG A N 1
ATOM 1423 C CA . ARG A 1 180 ? -21.494 -4.549 12.436 1.00 77.62 180 ARG A CA 1
ATOM 1424 C C . ARG A 1 180 ? -21.677 -3.061 12.118 1.00 77.62 180 ARG A C 1
ATOM 1426 O O . ARG A 1 180 ? -22.788 -2.555 12.216 1.00 77.62 180 ARG A O 1
ATOM 1433 N N . GLY A 1 181 ? -20.599 -2.364 11.746 1.00 78.00 181 GLY A N 1
ATOM 1434 C CA . GLY A 1 181 ? -20.662 -0.951 11.361 1.00 78.00 181 GLY A CA 1
ATOM 1435 C C . GLY A 1 181 ? -21.486 -0.717 10.094 1.00 78.00 181 GLY A C 1
ATOM 1436 O O . GLY A 1 181 ? -22.331 0.170 10.075 1.00 78.00 181 GLY A O 1
ATOM 1437 N N . TYR A 1 182 ? -21.290 -1.552 9.072 1.00 81.81 182 TYR A N 1
ATOM 1438 C CA . TYR A 1 182 ? -22.061 -1.494 7.831 1.00 81.81 182 TYR A CA 1
ATOM 1439 C C . TYR A 1 182 ? -23.500 -1.944 8.054 1.00 81.81 182 TYR A C 1
ATOM 1441 O O . TYR A 1 182 ? -24.414 -1.258 7.608 1.00 81.81 182 TYR A O 1
ATOM 1449 N N . TYR A 1 183 ? -23.709 -3.027 8.811 1.00 84.69 183 TYR A N 1
ATOM 1450 C CA . TYR A 1 183 ? -25.052 -3.491 9.164 1.00 84.69 183 TYR A CA 1
ATOM 1451 C C . TYR A 1 183 ? -25.875 -2.377 9.825 1.00 84.69 183 TYR A C 1
ATOM 1453 O O . TYR A 1 183 ? -26.990 -2.118 9.399 1.00 84.69 183 TYR A O 1
ATOM 1461 N N . GLY A 1 184 ? -25.301 -1.653 10.796 1.00 83.00 184 GLY A N 1
ATOM 1462 C CA . GLY A 1 184 ? -26.003 -0.566 11.488 1.00 83.00 184 GLY A CA 1
ATOM 1463 C C . GLY A 1 184 ? -26.322 0.659 10.620 1.00 83.00 184 GLY A C 1
ATOM 1464 O O . GLY A 1 184 ? -27.174 1.465 10.992 1.00 83.00 184 GLY A O 1
ATOM 1465 N N . ILE A 1 185 ? -25.639 0.834 9.486 1.00 85.69 185 ILE A N 1
ATOM 1466 C CA . ILE A 1 185 ? -25.983 1.863 8.494 1.00 85.69 185 ILE A CA 1
ATOM 1467 C C . ILE A 1 185 ? -27.073 1.330 7.562 1.00 85.69 185 ILE A C 1
ATOM 1469 O O . ILE A 1 185 ? -28.055 2.028 7.327 1.00 85.69 185 ILE A O 1
ATOM 1473 N N . LEU A 1 186 ? -26.926 0.096 7.069 1.00 86.19 186 LEU A N 1
ATOM 1474 C CA . LEU A 1 186 ? -27.914 -0.536 6.194 1.00 86.19 186 LEU A CA 1
ATOM 1475 C C . LEU A 1 186 ? -29.273 -0.674 6.885 1.00 86.19 186 LEU A C 1
ATOM 1477 O O . LEU A 1 186 ? -30.273 -0.289 6.289 1.00 86.19 186 LEU A O 1
ATOM 1481 N N . SER A 1 187 ? -29.316 -1.117 8.143 1.00 85.62 187 SER A N 1
ATOM 1482 C CA . SER A 1 187 ? -30.572 -1.237 8.889 1.00 85.62 187 SER A CA 1
ATOM 1483 C C . SER A 1 187 ? -31.265 0.104 9.115 1.00 85.62 187 SER A C 1
ATOM 1485 O O . SER A 1 187 ? -32.487 0.178 9.124 1.00 85.62 187 SER A O 1
ATOM 1487 N N . ARG A 1 188 ? -30.507 1.201 9.236 1.00 86.25 188 ARG A N 1
ATOM 1488 C CA . ARG A 1 188 ? -31.082 2.552 9.330 1.00 86.25 188 ARG A CA 1
ATOM 1489 C C . ARG A 1 188 ? -31.641 3.070 8.009 1.00 86.25 188 ARG A C 1
ATOM 1491 O O . ARG A 1 188 ? -32.562 3.876 8.040 1.00 86.25 188 ARG A O 1
ATOM 1498 N N . LEU A 1 189 ? -31.055 2.676 6.879 1.00 87.06 189 LEU A N 1
ATOM 1499 C CA . LEU A 1 189 ? -31.468 3.144 5.552 1.00 87.06 189 LEU A CA 1
ATOM 1500 C C . LEU A 1 189 ? -32.606 2.308 4.964 1.00 87.06 189 LEU A C 1
ATOM 1502 O O . LEU A 1 189 ? -33.514 2.863 4.356 1.00 87.06 189 LEU A O 1
ATOM 1506 N N . VAL A 1 190 ? -32.529 0.987 5.117 1.00 84.88 190 VAL A N 1
ATOM 1507 C CA . VAL A 1 190 ? -33.451 0.021 4.500 1.00 84.88 190 VAL A CA 1
ATOM 1508 C C . VAL A 1 190 ? -34.527 -0.447 5.488 1.00 84.88 190 VAL A C 1
ATOM 1510 O O . VAL A 1 190 ? -35.616 -0.819 5.065 1.00 84.88 190 VAL A O 1
ATOM 1513 N N . GLY A 1 191 ? -34.261 -0.356 6.793 1.00 77.81 191 GLY A N 1
ATOM 1514 C CA . GLY A 1 191 ? -35.071 -0.970 7.846 1.00 77.81 191 GLY A CA 1
ATOM 1515 C C . GLY A 1 191 ? -34.493 -2.321 8.264 1.00 77.81 191 GLY A C 1
ATOM 1516 O O . GLY A 1 191 ? -33.820 -2.979 7.474 1.00 77.81 191 GLY A O 1
ATOM 1517 N N . ASP A 1 192 ? -34.714 -2.713 9.520 1.00 74.25 192 ASP A N 1
ATOM 1518 C CA . ASP A 1 192 ? -34.379 -4.062 9.981 1.00 74.25 192 ASP A CA 1
ATOM 1519 C C . ASP A 1 192 ? -35.318 -5.078 9.313 1.00 74.25 192 ASP A C 1
ATOM 1521 O O . ASP A 1 192 ? -36.530 -4.855 9.246 1.00 74.25 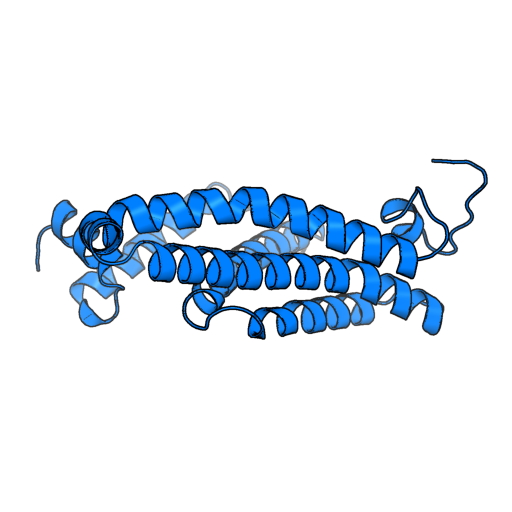192 ASP A O 1
ATOM 1525 N N . ASN A 1 193 ? -34.738 -6.171 8.811 1.00 58.88 193 ASN A N 1
ATOM 1526 C CA . ASN A 1 193 ? -35.467 -7.310 8.251 1.00 58.88 193 ASN A CA 1
ATOM 1527 C C . ASN A 1 193 ? -35.746 -8.364 9.325 1.00 58.88 193 ASN A C 1
ATOM 1529 O O . ASN A 1 193 ? -34.832 -8.607 10.149 1.00 58.88 193 ASN A O 1
#

Foldseek 3Di:
DPPPADDLDPLCCVQCVPDNDLVVSLVVQLVVLLVVLLVVLLVVLVVVCVVPPVVVCVVDVVVSVVVSCVQSNLRSNLRSQLVSLQRSQLVVVCVVVVDRDVVSNVVSNVVSLVSLVSHDPVVSVVVVVVVVVVVVVVVVVVCVVVVNDDDDVPVVVVVVVVVVVVVVVCCVPPVPVDDPVVSVVCCVVVNDD

Secondary structure (DSSP, 8-state):
--TT---SSHHHHHH-TT-S-HHHHHHHHHHHHHHHHHHHHHHHHHHHHHHH-HHHHHH-HHHHHHHHHHHHHHHHHHHHHHHHHHHHHHHHHHHHHS---HHHHHHHHHHHHHGGGGS-TTHHHHHHHHHHHHHHHHHHHHHHHTTSSPPPTTHHHHHHHHHHHHHHHHHHH-GGGS-HHHHHHHHHHH---

Organism: NCBI:txid1712513

InterPro domains:
  IPR026749 Transmembrane protein 135 [PTHR12459] (6-192)
  IPR031926 Transmembrane protein 135, N-terminal domain [PF15982] (14-143)